Protein AF-A0A9X1WR64-F1 (afdb_monomer_lite)

Secondary structure (DSSP, 8-state):
-----PPP---SSTT-HHHHHHHHHHT--HHHHHHHH-BBTB--HHHHHHHHHHTT-EEEEEEEGGG-SS--SEEEEEEE-SS-EEEEEEETTEEEETTTEEEESS--SS-EEEEEEEEE-HHHHTT--------HHHHHHHTT-HHHHHHHHTS-HHHHHHHHHHHHT---HHHHHHHHHHHHHHHT-

Radius of gyration: 18.18 Å; chains: 1; bounding box: 46×34×47 Å

Structure (mmCIF, N/CA/C/O backbone):
data_AF-A0A9X1WR64-F1
#
_entry.id   AF-A0A9X1WR64-F1
#
loop_
_atom_site.group_PDB
_atom_site.id
_atom_site.type_symbol
_atom_site.label_atom_id
_atom_site.label_alt_id
_atom_site.label_comp_id
_atom_site.label_asym_id
_atom_site.label_entity_id
_atom_site.label_seq_id
_atom_site.pdbx_PDB_ins_code
_atom_site.Cartn_x
_atom_site.Cartn_y
_atom_site.Cartn_z
_atom_site.occupancy
_atom_site.B_iso_or_equiv
_atom_site.auth_seq_id
_atom_site.auth_comp_id
_atom_site.auth_asym_id
_atom_site.auth_atom_id
_atom_site.pdbx_PDB_model_num
ATOM 1 N N . MET A 1 1 ? -17.387 1.697 -18.728 1.00 41.81 1 MET A N 1
ATOM 2 C CA . MET A 1 1 ? -16.296 2.119 -17.826 1.00 41.81 1 MET A CA 1
ATOM 3 C C . MET A 1 1 ? -15.152 1.165 -18.071 1.00 41.81 1 MET A C 1
ATOM 5 O O . MET A 1 1 ? -15.398 -0.030 -17.989 1.00 41.81 1 MET A O 1
ATOM 9 N N . ASN A 1 2 ? -13.977 1.667 -18.445 1.00 48.16 2 ASN A N 1
ATOM 10 C CA . ASN A 1 2 ? -12.801 0.811 -18.563 1.00 48.16 2 ASN A CA 1
ATOM 11 C C . ASN A 1 2 ? -12.410 0.342 -17.160 1.00 48.16 2 ASN A C 1
ATOM 13 O O . ASN A 1 2 ? -12.388 1.140 -16.226 1.00 48.16 2 ASN A O 1
ATOM 17 N N . GLU A 1 3 ? -12.185 -0.957 -17.026 1.00 68.75 3 GLU A N 1
ATOM 18 C CA . GLU A 1 3 ? -11.627 -1.577 -15.831 1.00 68.75 3 GLU A CA 1
ATOM 19 C C . GLU A 1 3 ? -10.211 -1.027 -15.604 1.00 68.75 3 GLU A C 1
ATOM 21 O O . GLU A 1 3 ? -9.459 -0.845 -16.566 1.00 68.75 3 GLU A O 1
ATOM 26 N N . PHE A 1 4 ? -9.861 -0.698 -14.357 1.00 83.00 4 PHE A N 1
ATOM 27 C CA . PHE A 1 4 ? -8.504 -0.262 -14.039 1.00 83.00 4 PHE A CA 1
ATOM 28 C C . PHE A 1 4 ? -7.567 -1.446 -14.263 1.00 83.00 4 PHE A C 1
ATOM 30 O O . PHE A 1 4 ? -7.670 -2.463 -13.581 1.00 83.00 4 PHE A O 1
ATOM 37 N N . LYS A 1 5 ? -6.663 -1.31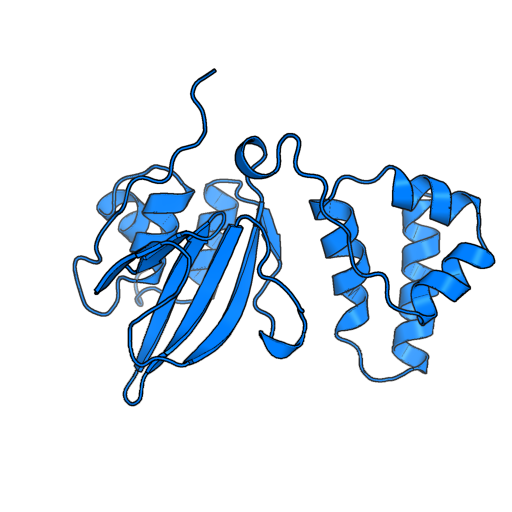7 -15.234 1.00 88.94 5 LYS A N 1
ATOM 38 C CA . LYS A 1 5 ? -5.701 -2.356 -15.583 1.00 88.94 5 LYS A CA 1
ATOM 39 C C . LYS A 1 5 ? -4.294 -1.814 -15.422 1.00 88.94 5 LYS A C 1
ATOM 41 O O . LYS A 1 5 ? -3.940 -0.809 -16.035 1.00 88.94 5 LYS A O 1
ATOM 46 N N . ILE A 1 6 ? -3.487 -2.518 -14.637 1.00 94.88 6 ILE A N 1
ATOM 47 C CA . ILE A 1 6 ? -2.067 -2.213 -14.515 1.00 94.88 6 ILE A CA 1
ATOM 48 C C . ILE A 1 6 ? -1.370 -2.626 -15.809 1.00 94.88 6 ILE A C 1
ATOM 50 O O . ILE A 1 6 ? -1.428 -3.783 -16.230 1.00 94.88 6 ILE A O 1
ATOM 54 N N . ASN A 1 7 ? -0.706 -1.662 -16.440 1.00 95.25 7 ASN A N 1
ATOM 55 C CA . ASN A 1 7 ? 0.219 -1.921 -17.532 1.00 95.25 7 ASN A CA 1
ATOM 56 C C . ASN A 1 7 ? 1.621 -2.014 -16.941 1.00 95.25 7 ASN A C 1
ATOM 58 O O . ASN A 1 7 ? 2.044 -1.095 -16.249 1.00 95.25 7 ASN A O 1
ATOM 62 N N . TYR A 1 8 ? 2.323 -3.115 -17.204 1.00 98.06 8 TYR A N 1
ATOM 63 C CA . TYR A 1 8 ? 3.676 -3.324 -16.698 1.00 98.06 8 TYR A CA 1
ATOM 64 C C . TYR A 1 8 ? 4.647 -2.256 -17.224 1.00 98.06 8 TYR A C 1
ATOM 66 O O . TYR A 1 8 ? 4.685 -1.989 -18.427 1.00 98.06 8 TYR A O 1
ATOM 74 N N . VAL A 1 9 ? 5.449 -1.684 -16.322 1.00 98.25 9 VAL A N 1
ATOM 75 C CA . VAL A 1 9 ? 6.496 -0.705 -16.638 1.00 98.25 9 VAL A CA 1
ATOM 76 C C . VAL A 1 9 ? 7.825 -1.207 -16.061 1.00 98.25 9 VAL A C 1
ATOM 78 O O . VAL A 1 9 ? 7.942 -1.296 -14.839 1.00 98.25 9 VAL A O 1
ATOM 81 N N . PRO A 1 10 ? 8.829 -1.539 -16.897 1.00 97.38 10 PRO A N 1
ATOM 82 C CA . PRO A 1 10 ? 10.145 -1.945 -16.414 1.00 97.38 10 PRO A CA 1
ATOM 83 C C . PRO A 1 10 ? 10.957 -0.748 -15.905 1.00 97.38 10 PRO A C 1
ATO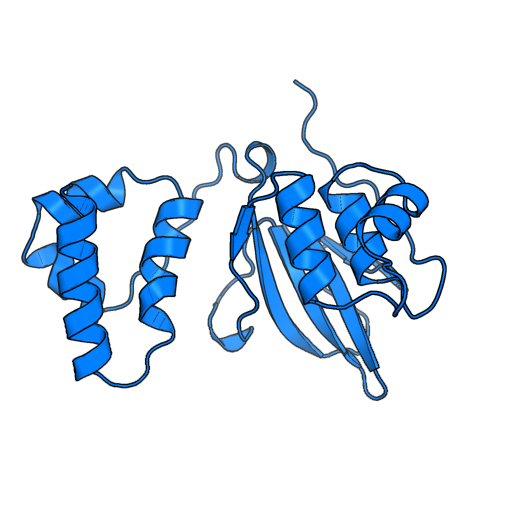M 85 O O . PRO A 1 10 ? 10.795 0.381 -16.380 1.00 97.38 10 PRO A O 1
ATOM 88 N N . GLN A 1 11 ? 11.881 -0.999 -14.978 1.00 95.25 11 GLN A N 1
ATOM 89 C CA . GLN A 1 11 ? 12.808 0.024 -14.502 1.00 95.25 11 GLN A CA 1
ATOM 90 C C . GLN A 1 11 ? 13.890 0.327 -15.560 1.00 95.25 11 GLN A C 1
ATOM 92 O O . GLN A 1 11 ? 14.490 -0.597 -16.111 1.00 95.25 11 GLN A O 1
ATOM 97 N N . PRO A 1 12 ? 14.185 1.607 -15.850 1.00 93.94 12 PRO A N 1
ATOM 98 C CA . PRO A 1 12 ? 15.221 1.992 -16.810 1.00 93.94 12 PRO A CA 1
ATOM 99 C C . PRO A 1 12 ? 16.637 1.860 -16.237 1.00 93.94 12 PRO A C 1
ATOM 101 O O . PRO A 1 12 ? 17.601 1.737 -16.990 1.00 93.94 12 PRO A O 1
ATOM 104 N N . ASP A 1 13 ? 16.773 1.902 -14.910 1.00 91.00 13 ASP A N 1
ATOM 105 C CA . ASP A 1 13 ? 18.026 1.722 -14.183 1.00 91.00 13 ASP A CA 1
ATOM 106 C C . ASP A 1 13 ? 17.773 1.031 -12.828 1.00 91.00 13 ASP A C 1
ATOM 108 O O . ASP A 1 13 ? 16.636 0.964 -12.357 1.00 91.00 13 ASP A O 1
ATOM 112 N N . PHE A 1 14 ? 18.840 0.548 -12.179 1.00 87.75 14 PHE A N 1
ATOM 113 C CA . PHE A 1 14 ? 18.791 -0.161 -10.886 1.00 87.75 14 PHE A CA 1
ATOM 114 C C . PHE A 1 14 ? 18.263 0.678 -9.705 1.00 87.75 14 PHE A C 1
ATOM 116 O O . PHE A 1 14 ? 18.129 0.169 -8.597 1.00 87.75 14 PHE A O 1
ATOM 123 N N . SER A 1 15 ? 17.997 1.968 -9.910 1.00 87.94 15 SER A N 1
ATOM 124 C CA . SER A 1 15 ? 17.509 2.907 -8.893 1.00 87.94 15 SER A CA 1
ATOM 125 C C . SER A 1 15 ? 16.120 3.461 -9.214 1.00 87.94 15 SER A C 1
ATOM 127 O O . SER A 1 15 ? 15.743 4.495 -8.675 1.00 87.94 15 SER A O 1
ATOM 129 N N . SER A 1 16 ? 15.382 2.810 -10.119 1.00 92.81 16 SER A N 1
ATOM 130 C CA . SER A 1 16 ? 14.085 3.286 -10.622 1.00 92.81 16 SER A CA 1
ATOM 131 C C . SER A 1 16 ? 12.904 2.375 -10.273 1.00 92.81 16 SER A C 1
ATOM 133 O O . SER A 1 16 ? 11.848 2.477 -10.898 1.00 92.81 16 SER A O 1
ATOM 135 N N . CYS A 1 17 ? 13.066 1.451 -9.322 1.00 94.69 17 CYS A N 1
ATOM 136 C CA . CYS A 1 17 ? 12.016 0.503 -8.942 1.00 94.69 17 CYS A CA 1
ATOM 137 C C . CYS A 1 17 ? 10.782 1.202 -8.340 1.00 94.69 17 CYS A C 1
ATOM 139 O O . CYS A 1 17 ? 9.649 0.865 -8.694 1.00 94.69 17 CYS A O 1
ATOM 141 N N . ASP A 1 18 ? 10.977 2.227 -7.501 1.00 95.00 18 ASP A N 1
ATOM 142 C CA . ASP A 1 18 ? 9.877 3.020 -6.938 1.00 95.00 18 ASP A CA 1
ATOM 143 C C . ASP A 1 18 ? 9.171 3.859 -8.019 1.00 95.00 18 ASP A C 1
ATOM 145 O O . ASP A 1 18 ? 7.940 3.931 -8.052 1.00 95.00 18 ASP A O 1
ATOM 149 N N . GLU A 1 19 ? 9.930 4.469 -8.934 1.00 95.94 19 GLU A N 1
ATOM 150 C CA . GLU A 1 19 ? 9.403 5.228 -10.071 1.00 95.94 19 GLU A CA 1
ATOM 151 C C . GLU A 1 19 ? 8.579 4.341 -11.008 1.00 95.94 19 GLU A C 1
ATOM 153 O O . GLU A 1 19 ? 7.507 4.749 -11.453 1.00 95.94 19 GLU A O 1
ATOM 158 N N . ALA A 1 20 ? 9.035 3.119 -11.278 1.00 97.44 20 ALA A N 1
ATOM 159 C CA . ALA A 1 20 ? 8.285 2.149 -12.065 1.00 97.44 20 ALA A CA 1
ATOM 160 C C . ALA A 1 20 ? 6.980 1.743 -11.366 1.00 97.44 20 ALA A C 1
ATOM 162 O O . ALA A 1 20 ? 5.925 1.729 -12.004 1.00 97.44 20 ALA A O 1
ATOM 163 N N . CYS A 1 21 ? 7.008 1.511 -10.048 1.00 97.56 21 CYS A N 1
ATOM 164 C CA . CYS A 1 21 ? 5.788 1.296 -9.269 1.00 97.56 21 CYS A CA 1
ATOM 165 C C . CYS A 1 21 ? 4.831 2.489 -9.401 1.00 97.56 21 CYS A C 1
ATOM 167 O O . CYS A 1 21 ? 3.660 2.297 -9.730 1.00 97.56 21 CYS A O 1
ATOM 169 N N . LEU A 1 22 ? 5.319 3.723 -9.215 1.00 97.31 22 LEU A N 1
ATOM 170 C CA . LEU A 1 22 ? 4.503 4.929 -9.384 1.00 97.31 22 LEU A CA 1
ATOM 171 C C . LEU A 1 22 ? 3.885 5.006 -10.782 1.00 97.31 22 LEU A C 1
ATOM 173 O O . LEU A 1 22 ? 2.699 5.304 -10.893 1.00 97.31 22 LEU A O 1
ATOM 177 N N . ALA A 1 23 ? 4.674 4.746 -11.828 1.00 97.69 23 ALA A N 1
ATOM 178 C CA . ALA A 1 23 ? 4.228 4.799 -13.216 1.00 97.69 23 ALA A CA 1
ATOM 179 C C . ALA A 1 23 ? 3.048 3.850 -13.462 1.00 97.69 23 ALA A C 1
ATOM 181 O O . ALA A 1 23 ? 2.024 4.259 -14.013 1.00 97.69 23 ALA A O 1
ATOM 182 N N . MET A 1 24 ? 3.158 2.616 -12.962 1.00 97.81 24 MET A N 1
ATOM 183 C CA . MET A 1 24 ? 2.109 1.598 -13.047 1.00 97.81 24 MET A CA 1
ATOM 184 C C . MET A 1 24 ? 0.827 2.007 -12.306 1.00 97.81 24 MET A C 1
ATOM 186 O O . MET A 1 24 ? -0.269 1.880 -12.850 1.00 97.81 24 MET A O 1
ATOM 190 N N . ILE A 1 25 ? 0.954 2.524 -11.081 1.00 96.94 25 ILE A N 1
ATOM 191 C CA . ILE A 1 25 ? -0.185 2.895 -10.222 1.00 96.94 25 ILE A CA 1
ATOM 192 C C . ILE A 1 25 ? -0.886 4.159 -10.742 1.00 96.94 25 ILE A C 1
ATOM 194 O O . ILE A 1 25 ? -2.112 4.230 -10.768 1.00 96.94 25 ILE A O 1
ATOM 198 N N . ALA A 1 26 ? -0.118 5.170 -11.153 1.00 96.19 26 ALA A N 1
ATOM 199 C CA . ALA A 1 26 ? -0.644 6.452 -11.619 1.00 96.19 26 ALA A CA 1
ATOM 200 C C . ALA A 1 26 ? -1.022 6.452 -13.112 1.00 96.19 26 ALA A C 1
ATOM 202 O O . ALA A 1 26 ? -1.565 7.449 -13.584 1.00 96.19 26 ALA A O 1
ATOM 203 N N . GLN A 1 27 ? -0.764 5.355 -13.838 1.00 95.50 27 GLN A N 1
ATOM 204 C CA . GLN A 1 27 ? -0.978 5.220 -15.287 1.00 95.50 27 GLN A CA 1
ATOM 205 C C . GLN A 1 27 ? -0.291 6.331 -16.100 1.00 95.50 27 GLN A C 1
ATOM 207 O O . GLN A 1 27 ? -0.882 6.934 -16.997 1.00 95.50 27 GLN A O 1
ATOM 212 N N . ILE A 1 28 ? 0.969 6.595 -15.765 1.00 96.75 28 ILE A N 1
ATOM 213 C CA . ILE A 1 28 ? 1.831 7.601 -16.402 1.00 96.75 28 ILE A CA 1
ATOM 214 C C . ILE A 1 28 ? 3.069 6.930 -16.997 1.00 96.75 28 ILE A C 1
ATOM 216 O O . ILE A 1 28 ? 3.338 5.757 -16.726 1.00 96.75 28 ILE A O 1
ATOM 220 N N . THR A 1 29 ? 3.849 7.657 -17.797 1.00 97.31 29 THR A N 1
ATOM 221 C CA . THR A 1 29 ? 5.117 7.108 -18.298 1.00 97.31 29 THR A CA 1
ATOM 222 C C . THR A 1 29 ? 6.176 7.046 -17.197 1.00 97.31 29 THR A C 1
ATOM 224 O O . THR A 1 29 ? 6.098 7.740 -16.177 1.00 97.31 29 THR A O 1
ATOM 227 N N . ILE A 1 30 ? 7.209 6.227 -17.406 1.00 96.06 30 ILE A N 1
ATOM 228 C CA . ILE A 1 30 ? 8.336 6.152 -16.474 1.00 96.06 30 ILE A CA 1
ATOM 229 C C . ILE A 1 30 ? 9.060 7.499 -16.355 1.00 96.06 30 ILE A C 1
ATOM 231 O O . ILE A 1 30 ? 9.449 7.898 -15.261 1.00 96.06 30 ILE A O 1
ATOM 235 N N . GLU A 1 31 ? 9.169 8.257 -17.445 1.00 95.31 31 GLU A N 1
ATOM 236 C CA . GLU A 1 31 ? 9.775 9.589 -17.454 1.00 95.31 31 GLU A CA 1
ATOM 237 C C . GLU A 1 31 ? 8.968 10.578 -16.607 1.00 95.31 31 GLU A C 1
ATOM 239 O O . GLU A 1 31 ? 9.546 11.380 -15.870 1.00 95.31 31 GLU A O 1
ATOM 244 N N . GLU A 1 32 ? 7.635 10.509 -16.670 1.00 95.69 32 GLU A N 1
ATOM 245 C CA . GLU A 1 32 ? 6.751 11.325 -15.836 1.00 95.69 32 GLU A CA 1
ATOM 246 C C . GLU A 1 32 ? 6.886 10.961 -14.353 1.00 95.69 32 GLU A C 1
ATOM 248 O O . GLU A 1 32 ? 6.970 11.855 -13.505 1.00 95.69 32 GLU A O 1
ATOM 253 N N . ALA A 1 33 ? 6.978 9.667 -14.033 1.00 95.50 33 ALA A N 1
ATOM 254 C CA . ALA A 1 33 ? 7.207 9.194 -12.670 1.00 95.50 33 ALA A CA 1
ATOM 255 C C . ALA A 1 33 ? 8.573 9.644 -12.125 1.00 95.50 33 ALA A C 1
ATOM 257 O O . ALA A 1 33 ? 8.655 10.204 -11.028 1.00 95.50 33 ALA A O 1
ATOM 258 N N . MET A 1 34 ? 9.635 9.505 -12.921 1.00 93.12 34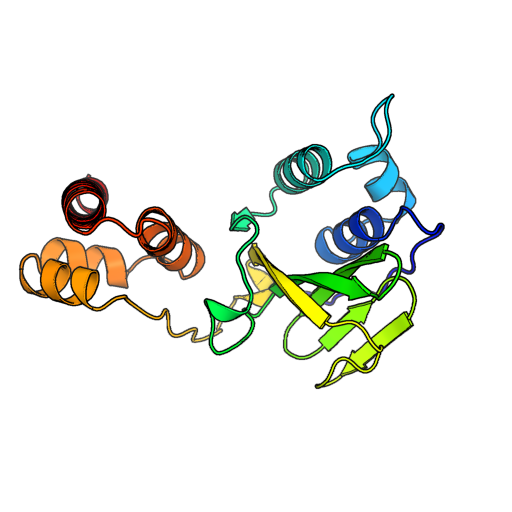 MET A N 1
ATOM 259 C CA . MET A 1 34 ? 10.972 10.003 -12.591 1.00 93.12 34 MET A CA 1
ATOM 260 C C . MET A 1 34 ? 10.969 11.514 -12.372 1.00 93.12 34 MET A C 1
ATOM 262 O O . MET A 1 34 ? 11.542 11.984 -11.392 1.00 93.12 34 MET A O 1
ATOM 266 N N . ALA A 1 35 ? 10.286 12.288 -13.217 1.00 92.38 35 ALA A N 1
ATOM 267 C CA . ALA A 1 35 ? 10.157 13.734 -13.043 1.00 92.38 35 ALA A CA 1
ATOM 268 C C . ALA A 1 35 ? 9.330 14.118 -11.802 1.00 92.38 35 ALA A C 1
ATOM 270 O O . ALA A 1 35 ? 9.535 15.188 -11.221 1.00 92.38 35 ALA A O 1
ATOM 271 N N . ALA A 1 36 ? 8.390 13.270 -11.380 1.00 91.94 36 ALA A N 1
ATOM 272 C CA . ALA A 1 36 ? 7.607 13.482 -10.169 1.00 91.94 36 ALA A CA 1
ATOM 273 C C . ALA A 1 36 ? 8.387 13.170 -8.882 1.00 91.94 36 ALA A C 1
ATOM 275 O O . ALA A 1 36 ? 8.104 13.793 -7.856 1.00 91.94 36 ALA A O 1
ATOM 276 N N . MET A 1 37 ? 9.346 12.238 -8.932 1.00 90.50 37 MET A N 1
ATOM 277 C CA . MET A 1 37 ? 10.067 11.734 -7.756 1.00 90.50 37 MET A CA 1
ATOM 278 C C . MET A 1 37 ? 11.497 12.261 -7.615 1.00 90.50 37 MET A C 1
ATOM 280 O O . MET A 1 37 ? 11.937 12.545 -6.501 1.00 90.50 37 MET A O 1
ATOM 284 N N . ARG A 1 38 ? 12.246 12.404 -8.710 1.00 83.94 38 ARG A N 1
ATOM 285 C CA . ARG A 1 38 ? 13.663 12.782 -8.661 1.00 83.94 38 ARG A CA 1
ATOM 286 C C . ARG A 1 38 ? 13.803 14.289 -8.454 1.00 83.94 38 ARG A C 1
ATOM 288 O O . ARG A 1 38 ? 13.692 15.093 -9.377 1.00 83.94 38 ARG A O 1
ATOM 295 N N . GLY A 1 39 ? 14.073 14.678 -7.210 1.00 67.44 39 GLY A N 1
ATOM 296 C CA . GLY A 1 39 ? 14.557 16.017 -6.876 1.00 67.44 39 GLY A CA 1
ATOM 297 C C . GLY A 1 39 ? 16.058 16.176 -7.162 1.00 67.44 39 GLY A C 1
ATOM 298 O O . GLY A 1 39 ? 16.726 15.278 -7.665 1.00 67.44 39 GLY A O 1
ATOM 299 N N . LYS A 1 40 ? 16.648 17.310 -6.755 1.00 52.72 40 LYS A N 1
ATOM 300 C CA . LYS A 1 40 ? 18.086 17.608 -6.958 1.00 52.72 40 LYS A CA 1
ATOM 301 C C . LYS A 1 40 ? 19.070 16.631 -6.276 1.00 52.72 40 LYS A C 1
ATOM 303 O O . LYS A 1 40 ? 20.268 16.759 -6.500 1.00 52.72 40 LYS A O 1
ATOM 308 N N . LYS A 1 41 ? 18.606 15.723 -5.407 1.00 54.22 41 LYS A N 1
ATOM 309 C CA . LYS A 1 41 ? 19.445 14.819 -4.591 1.00 54.22 41 LYS A CA 1
ATOM 310 C C . LYS A 1 41 ? 19.158 13.321 -4.810 1.00 54.22 41 LYS A C 1
ATOM 312 O O . LYS A 1 41 ? 19.658 12.515 -4.035 1.00 54.22 41 LYS A O 1
ATOM 317 N N . GLY A 1 42 ? 18.392 12.959 -5.843 1.00 60.12 42 GLY A N 1
ATOM 318 C CA . GLY A 1 42 ? 17.900 11.589 -6.062 1.00 60.12 42 GLY A CA 1
ATOM 319 C C . GLY A 1 42 ? 16.465 11.391 -5.562 1.00 60.12 42 GLY A C 1
ATOM 320 O O . GLY A 1 42 ? 15.838 12.351 -5.108 1.00 60.12 42 GLY A O 1
ATOM 321 N N . SER A 1 43 ? 15.950 10.167 -5.697 1.00 65.25 43 SER A N 1
ATOM 322 C CA . SER A 1 43 ? 14.646 9.723 -5.193 1.00 65.25 43 SER A CA 1
ATOM 323 C C . SER A 1 43 ? 14.809 8.923 -3.894 1.00 65.25 43 SER A C 1
ATOM 325 O O . SER A 1 43 ? 15.833 8.287 -3.645 1.00 65.25 43 SER A O 1
ATOM 327 N N . GLY A 1 44 ? 13.807 8.994 -3.023 1.00 79.12 44 GLY A N 1
ATOM 328 C CA . GLY A 1 44 ? 13.717 8.173 -1.818 1.00 79.12 44 GLY A CA 1
ATOM 329 C C . GLY A 1 44 ? 12.288 8.132 -1.284 1.00 79.12 44 GLY A C 1
ATOM 330 O O . GLY A 1 44 ? 11.394 8.787 -1.825 1.00 79.12 44 GLY A O 1
ATOM 331 N N . THR A 1 45 ? 12.059 7.425 -0.174 1.00 83.62 45 THR A N 1
ATOM 332 C CA . THR A 1 45 ? 10.707 7.168 0.368 1.00 83.62 45 THR A CA 1
ATOM 333 C C . THR A 1 45 ? 9.869 8.439 0.562 1.00 83.62 45 THR A C 1
ATOM 335 O O . THR A 1 45 ? 8.665 8.444 0.312 1.00 83.62 45 THR A O 1
ATOM 338 N N . SER A 1 46 ? 10.493 9.550 0.975 1.00 87.19 46 SER A N 1
ATOM 339 C CA . SER A 1 46 ? 9.775 10.818 1.165 1.00 87.19 46 SER A CA 1
ATOM 340 C C . SER A 1 46 ? 9.249 11.415 -0.142 1.00 87.19 46 SER A C 1
ATOM 342 O O . SER A 1 46 ? 8.213 12.078 -0.137 1.00 87.19 46 SER A O 1
ATOM 344 N N . ASP A 1 47 ? 9.950 11.192 -1.253 1.00 90.62 47 ASP A N 1
ATOM 345 C CA . ASP A 1 47 ? 9.557 11.693 -2.567 1.00 90.62 47 ASP A CA 1
ATOM 346 C C . ASP A 1 47 ? 8.474 10.814 -3.179 1.00 90.62 47 ASP A C 1
ATOM 348 O O . ASP A 1 47 ? 7.530 11.345 -3.761 1.00 90.62 47 ASP A O 1
ATOM 352 N N . PHE A 1 48 ? 8.516 9.505 -2.918 1.00 93.06 48 PHE A N 1
ATOM 353 C CA . PHE A 1 48 ? 7.427 8.605 -3.279 1.00 93.06 48 PHE A CA 1
ATOM 354 C C . PHE A 1 48 ? 6.107 9.016 -2.607 1.00 93.06 48 PHE A C 1
ATOM 356 O O . PHE A 1 48 ? 5.103 9.214 -3.287 1.00 93.06 48 PHE A O 1
ATOM 363 N N . TYR A 1 49 ? 6.110 9.307 -1.299 1.00 93.69 49 TYR A N 1
ATOM 364 C CA . TYR A 1 49 ? 4.917 9.818 -0.605 1.00 93.69 49 TYR A CA 1
ATOM 365 C C . TYR A 1 49 ? 4.407 11.158 -1.154 1.00 93.69 49 TYR A C 1
ATOM 367 O O . TYR A 1 49 ? 3.195 11.378 -1.240 1.00 93.69 49 TYR A O 1
ATOM 375 N N . LYS A 1 50 ? 5.308 12.079 -1.526 1.00 93.56 50 LYS A N 1
ATOM 376 C CA . LYS A 1 50 ? 4.915 13.346 -2.168 1.00 93.56 50 LYS A CA 1
ATOM 377 C C . LYS A 1 50 ? 4.286 13.094 -3.533 1.00 93.56 50 LYS A C 1
ATOM 379 O O . LYS A 1 50 ? 3.305 13.759 -3.864 1.00 93.56 50 LYS A O 1
ATOM 384 N N . ALA A 1 51 ? 4.833 12.156 -4.301 1.00 95.06 51 ALA A N 1
ATOM 385 C CA . ALA A 1 51 ? 4.312 11.792 -5.605 1.00 95.06 51 ALA A CA 1
ATOM 386 C C . ALA A 1 51 ? 2.922 11.153 -5.486 1.00 95.06 51 ALA A C 1
ATOM 388 O O . ALA A 1 51 ? 1.993 11.651 -6.115 1.00 95.06 51 ALA A O 1
ATOM 389 N N . LEU A 1 52 ? 2.725 10.176 -4.594 1.00 95.88 52 LEU A N 1
ATOM 390 C CA . LEU A 1 52 ? 1.398 9.605 -4.312 1.00 95.88 52 LEU A CA 1
ATOM 391 C C . LEU A 1 52 ? 0.376 10.702 -3.984 1.00 95.88 52 LEU A C 1
ATOM 393 O O . LEU A 1 52 ? -0.686 10.775 -4.601 1.00 95.88 52 LEU A O 1
ATOM 397 N N . LYS A 1 53 ? 0.741 11.648 -3.107 1.00 94.62 53 LYS A N 1
ATOM 398 C CA . LYS A 1 53 ? -0.114 12.799 -2.783 1.00 94.62 53 LYS A CA 1
ATOM 399 C C . LYS A 1 53 ? -0.400 13.690 -3.999 1.00 94.62 53 LYS A C 1
ATOM 401 O O . LYS A 1 53 ? -1.529 14.151 -4.154 1.00 94.62 53 LYS A O 1
ATOM 406 N N . ARG A 1 54 ? 0.595 13.950 -4.854 1.00 94.88 54 ARG A N 1
ATOM 407 C CA . ARG A 1 54 ? 0.442 14.735 -6.096 1.00 94.88 54 ARG A CA 1
ATOM 408 C C . ARG A 1 54 ? -0.556 14.081 -7.052 1.00 94.88 54 ARG A C 1
ATOM 410 O O . ARG A 1 54 ? -1.367 14.793 -7.637 1.00 94.88 54 ARG A O 1
ATOM 417 N N . TYR A 1 55 ? -0.518 12.757 -7.164 1.00 95.44 55 TYR A N 1
ATOM 418 C CA . TYR A 1 55 ? -1.437 11.970 -7.988 1.00 95.44 55 TYR A CA 1
ATOM 419 C C . TYR A 1 55 ? -2.738 11.591 -7.263 1.00 95.44 55 TYR A C 1
ATOM 421 O O . TYR A 1 55 ? -3.559 10.878 -7.826 1.00 95.44 55 TYR A O 1
ATOM 429 N N . LYS A 1 56 ? -2.964 12.113 -6.045 1.00 95.19 56 LYS A N 1
ATOM 430 C CA . LYS A 1 56 ? -4.145 11.844 -5.204 1.00 95.19 56 LYS A CA 1
ATOM 431 C C . LYS A 1 56 ? -4.377 10.352 -4.931 1.00 95.19 56 LYS A C 1
ATOM 433 O O . LYS A 1 56 ? -5.510 9.940 -4.715 1.00 95.19 56 LYS A O 1
ATOM 438 N N . ILE A 1 57 ? -3.302 9.571 -4.908 1.00 95.19 57 ILE A N 1
ATOM 439 C CA . ILE A 1 57 ? -3.336 8.166 -4.521 1.00 95.19 57 ILE A CA 1
ATOM 440 C C . ILE A 1 57 ? -3.204 8.115 -3.009 1.00 95.19 57 ILE A C 1
ATOM 442 O O . ILE A 1 57 ? -2.217 8.585 -2.429 1.00 95.19 57 ILE A O 1
ATOM 446 N N . ASP A 1 58 ? -4.232 7.578 -2.374 1.00 93.88 58 ASP A N 1
ATOM 447 C CA . ASP A 1 58 ? -4.264 7.432 -0.935 1.00 93.88 58 ASP A CA 1
ATOM 448 C C . ASP A 1 58 ? -3.541 6.147 -0.510 1.00 93.88 58 ASP A C 1
ATOM 450 O O . ASP A 1 58 ? -3.456 5.184 -1.275 1.00 93.88 58 ASP A O 1
ATOM 454 N N . TYR A 1 59 ? -2.969 6.134 0.693 1.00 94.62 59 TYR A N 1
ATOM 455 C CA . TYR A 1 59 ? -2.108 5.036 1.135 1.00 94.62 59 TYR A CA 1
ATOM 456 C C . TYR A 1 59 ? -2.105 4.825 2.651 1.00 94.62 59 TYR A C 1
ATOM 458 O O . TYR A 1 59 ? -2.458 5.707 3.444 1.00 94.62 59 TYR A O 1
ATOM 466 N N . LEU A 1 60 ? -1.643 3.642 3.052 1.00 92.31 60 LEU A N 1
ATOM 467 C CA . LEU A 1 60 ? -1.141 3.336 4.386 1.00 92.31 60 LEU A CA 1
ATOM 468 C C . LEU A 1 60 ? 0.358 3.073 4.312 1.00 92.31 60 LEU A C 1
ATOM 470 O O . LEU A 1 60 ? 0.797 2.233 3.534 1.00 92.31 60 LEU A O 1
ATOM 474 N N . SER A 1 61 ? 1.128 3.786 5.139 1.00 91.69 61 SER A N 1
ATOM 475 C CA . SER A 1 61 ? 2.593 3.696 5.199 1.00 91.69 61 SER A CA 1
ATOM 476 C C . SER A 1 61 ? 3.099 2.265 5.398 1.00 91.69 61 SER A C 1
ATOM 478 O O . SER A 1 61 ? 2.365 1.425 5.915 1.00 91.69 61 SER A O 1
ATOM 480 N N . TRP A 1 62 ? 4.379 2.041 5.095 1.00 92.75 62 TRP A N 1
ATOM 481 C CA . TRP A 1 62 ? 5.069 0.761 5.274 1.00 92.75 62 TRP A CA 1
ATOM 482 C C . TRP A 1 62 ? 4.765 0.057 6.605 1.00 92.75 62 TRP A C 1
ATOM 484 O O . TRP A 1 62 ? 4.815 0.673 7.675 1.00 92.75 62 TRP A O 1
ATOM 494 N N . ARG A 1 63 ? 4.489 -1.245 6.515 1.00 91.25 63 ARG A N 1
ATOM 495 C CA . ARG A 1 63 ? 4.258 -2.176 7.626 1.00 91.25 63 ARG A CA 1
ATOM 496 C C . ARG A 1 63 ? 5.009 -3.478 7.384 1.00 91.25 63 ARG A C 1
ATOM 498 O O . ARG A 1 63 ? 5.156 -3.875 6.232 1.00 91.25 63 ARG A O 1
ATOM 505 N N . ASP A 1 64 ? 5.429 -4.139 8.460 1.00 92.31 64 ASP A N 1
ATOM 506 C CA . ASP A 1 64 ? 6.002 -5.487 8.395 1.00 92.31 64 ASP A CA 1
ATOM 507 C C . ASP A 1 64 ? 4.977 -6.475 7.820 1.00 92.31 64 ASP A C 1
ATOM 509 O O . ASP A 1 64 ? 3.798 -6.441 8.200 1.00 92.31 64 ASP A O 1
ATOM 513 N N . ILE A 1 65 ? 5.421 -7.368 6.934 1.00 93.06 65 ILE A N 1
ATOM 514 C CA . ILE A 1 65 ? 4.555 -8.370 6.298 1.00 93.06 65 ILE A CA 1
ATOM 515 C C . ILE A 1 65 ? 3.897 -9.301 7.328 1.00 93.06 65 ILE A C 1
ATOM 517 O O . ILE A 1 65 ? 2.735 -9.656 7.175 1.00 93.06 65 ILE A O 1
ATOM 521 N N . ASP A 1 66 ? 4.575 -9.572 8.447 1.00 89.06 66 ASP A N 1
ATOM 522 C CA . ASP A 1 66 ? 4.084 -10.415 9.549 1.00 89.06 66 ASP A CA 1
ATOM 523 C C . ASP A 1 66 ? 2.848 -9.843 10.271 1.00 89.06 66 ASP A C 1
ATOM 525 O O . ASP A 1 66 ? 2.269 -10.479 11.154 1.00 89.06 66 ASP A O 1
ATOM 529 N N . THR A 1 67 ? 2.443 -8.610 9.948 1.00 84.06 67 THR A N 1
ATOM 530 C CA . THR A 1 67 ? 1.250 -7.975 10.530 1.00 84.06 67 THR A CA 1
ATOM 531 C C . THR A 1 67 ? -0.052 -8.346 9.824 1.00 84.06 67 THR A C 1
ATOM 533 O O . THR A 1 67 ? -1.126 -7.977 10.314 1.00 84.06 67 THR A O 1
ATOM 536 N N . ILE A 1 68 ? 0.021 -9.061 8.700 1.00 85.88 68 ILE A N 1
ATOM 537 C CA . ILE A 1 68 ? -1.124 -9.467 7.883 1.00 85.88 68 ILE A CA 1
ATOM 538 C C . ILE A 1 68 ? -1.062 -10.956 7.550 1.00 85.88 68 ILE A C 1
ATOM 540 O O . ILE A 1 68 ? 0.010 -11.539 7.447 1.00 85.88 68 ILE A O 1
ATOM 544 N N . ASP A 1 69 ? -2.237 -11.559 7.381 1.00 85.44 69 ASP A N 1
ATOM 545 C CA . ASP A 1 69 ? -2.359 -12.955 6.950 1.00 85.44 69 ASP A CA 1
ATOM 546 C C . ASP A 1 69 ? -2.408 -13.052 5.408 1.00 85.44 69 ASP A C 1
ATOM 548 O O . ASP A 1 69 ? -1.953 -14.031 4.822 1.00 85.44 69 ASP A O 1
ATOM 552 N N . GLU A 1 70 ? -2.931 -12.010 4.748 1.00 89.75 70 GLU A N 1
ATOM 553 C CA . GLU A 1 70 ? -3.094 -11.905 3.296 1.00 89.75 70 GLU A CA 1
ATOM 554 C C . GLU A 1 70 ? -2.729 -10.492 2.819 1.00 89.75 70 GLU A C 1
ATOM 556 O O . GLU A 1 70 ? -2.962 -9.506 3.528 1.00 89.75 70 GLU A O 1
ATOM 561 N N . LEU A 1 71 ? -2.167 -10.390 1.610 1.00 93.25 71 LEU A N 1
ATOM 562 C CA . LEU A 1 71 ? -1.852 -9.105 0.987 1.00 93.25 71 LEU A CA 1
ATOM 563 C C . LEU A 1 71 ? -3.137 -8.329 0.655 1.00 93.25 71 LEU A C 1
ATOM 565 O O . LEU A 1 71 ? -4.106 -8.924 0.178 1.00 93.25 71 LEU A O 1
ATOM 569 N N . PRO A 1 72 ? -3.163 -6.999 0.860 1.00 93.19 72 PRO A N 1
ATOM 570 C CA . PRO A 1 72 ? -4.290 -6.186 0.425 1.00 93.19 72 PRO A CA 1
ATOM 571 C C . PRO A 1 72 ? -4.381 -6.174 -1.111 1.00 93.19 72 PRO A C 1
ATOM 573 O O . PRO A 1 72 ? -3.360 -6.371 -1.774 1.00 93.19 72 PRO A O 1
ATOM 576 N N . PRO A 1 73 ? -5.556 -5.861 -1.693 1.00 94.38 73 PRO A N 1
ATOM 577 C CA . PRO A 1 73 ? -5.771 -5.893 -3.142 1.00 94.38 73 PRO A CA 1
ATOM 578 C C . PRO A 1 73 ? -4.738 -5.127 -3.963 1.00 94.38 73 PRO A C 1
ATOM 580 O O . PRO A 1 73 ? -4.426 -5.545 -5.070 1.00 94.38 73 PRO A O 1
ATOM 583 N N . LEU A 1 74 ? -4.206 -4.026 -3.422 1.00 96.19 74 LEU A N 1
ATOM 584 C CA . LEU A 1 74 ? -3.140 -3.241 -4.033 1.00 96.19 74 LEU A CA 1
ATOM 585 C C . LEU A 1 74 ? -2.123 -2.807 -2.973 1.00 96.19 74 LEU A C 1
ATOM 587 O O . LEU A 1 74 ? -2.467 -2.119 -2.005 1.00 96.19 74 LEU A O 1
ATOM 591 N N . CYS A 1 75 ? -0.855 -3.154 -3.173 1.00 97.44 75 CYS A N 1
ATOM 592 C CA . CYS A 1 75 ? 0.240 -2.647 -2.351 1.00 97.44 75 CYS A CA 1
ATOM 593 C C . CYS A 1 75 ? 1.570 -2.614 -3.097 1.00 97.44 75 CYS A C 1
ATOM 595 O O . CYS A 1 75 ? 1.783 -3.344 -4.059 1.00 97.44 75 CYS A O 1
ATOM 597 N N . VAL A 1 76 ? 2.486 -1.779 -2.617 1.00 98.12 76 VAL A N 1
ATOM 598 C CA . VAL A 1 76 ? 3.909 -1.893 -2.949 1.00 98.12 76 VAL A CA 1
ATOM 599 C C . VAL A 1 76 ? 4.562 -2.768 -1.894 1.00 98.12 76 VAL A C 1
ATOM 601 O O . VAL A 1 76 ? 4.348 -2.565 -0.701 1.00 98.12 76 VAL A O 1
ATOM 604 N N . LEU A 1 77 ? 5.352 -3.732 -2.329 1.00 98.19 77 LEU A N 1
ATOM 605 C CA . LEU A 1 77 ? 6.103 -4.664 -1.507 1.00 98.19 77 LEU A CA 1
ATOM 606 C C . LEU A 1 77 ? 7.566 -4.239 -1.476 1.00 98.19 77 LEU A C 1
ATOM 608 O O . LEU A 1 77 ? 8.127 -3.890 -2.512 1.00 98.19 77 LEU A O 1
ATOM 612 N N . LEU A 1 78 ? 8.187 -4.319 -0.303 1.00 97.69 78 LEU A N 1
ATOM 613 C CA . LEU A 1 78 ? 9.629 -4.181 -0.149 1.00 97.69 78 LEU A CA 1
ATOM 614 C C . LEU A 1 78 ? 10.249 -5.574 -0.080 1.00 97.69 78 LEU A C 1
ATOM 616 O O . LEU A 1 78 ? 10.128 -6.282 0.928 1.00 97.69 78 LEU A O 1
ATOM 620 N N . VAL A 1 79 ? 10.927 -5.946 -1.156 1.00 97.62 79 VAL A N 1
ATOM 621 C CA . VAL A 1 79 ? 11.623 -7.219 -1.305 1.00 97.62 79 VAL A CA 1
ATOM 622 C C . VAL A 1 79 ? 13.091 -7.031 -0.948 1.00 97.62 79 VAL A C 1
ATOM 624 O O . VAL A 1 79 ? 13.777 -6.158 -1.477 1.00 97.62 79 VAL A O 1
ATOM 627 N N . LYS A 1 80 ? 13.595 -7.852 -0.034 1.00 97.31 80 LYS A N 1
ATOM 628 C CA . LYS A 1 80 ? 14.994 -7.867 0.375 1.00 97.31 80 LYS A CA 1
ATOM 629 C C . LYS A 1 80 ? 15.731 -8.977 -0.364 1.00 97.31 80 LYS A C 1
ATOM 631 O O . LYS A 1 80 ? 15.525 -10.159 -0.097 1.00 97.31 80 LYS A O 1
ATOM 636 N N . PHE A 1 81 ? 16.616 -8.579 -1.267 1.00 96.00 81 PHE A N 1
ATOM 637 C CA . PHE A 1 81 ? 17.593 -9.459 -1.896 1.00 96.00 81 PHE A CA 1
ATOM 638 C C . PHE A 1 81 ? 18.893 -9.487 -1.072 1.00 96.00 81 PHE A C 1
ATOM 640 O O . PHE A 1 81 ? 19.091 -8.649 -0.187 1.00 96.00 81 PHE A O 1
ATOM 647 N N . PRO A 1 82 ? 19.824 -10.423 -1.347 1.00 94.94 82 PRO A N 1
ATOM 648 C CA . PRO A 1 82 ? 21.083 -10.512 -0.604 1.00 94.94 82 PRO A CA 1
ATOM 649 C C . PRO A 1 82 ? 21.929 -9.229 -0.619 1.00 94.94 82 PRO A C 1
ATOM 651 O O . PRO A 1 82 ? 22.654 -8.969 0.339 1.00 94.94 82 PRO A O 1
ATOM 654 N N . THR A 1 83 ? 21.854 -8.438 -1.693 1.00 93.75 83 THR A N 1
ATOM 655 C CA . THR A 1 83 ? 22.728 -7.273 -1.913 1.00 93.75 83 THR A CA 1
ATOM 656 C C . THR A 1 83 ? 21.995 -5.935 -2.002 1.00 93.75 83 THR A C 1
ATOM 658 O O . THR A 1 83 ? 22.651 -4.897 -1.939 1.00 93.75 83 THR A O 1
ATOM 661 N N . TYR A 1 84 ? 20.667 -5.925 -2.132 1.00 94.06 84 TYR A N 1
ATOM 662 C CA . TYR A 1 84 ? 19.872 -4.705 -2.280 1.00 94.06 84 TYR A CA 1
ATOM 663 C C . TYR A 1 84 ? 18.415 -4.932 -1.859 1.00 94.06 84 TYR A C 1
ATOM 665 O O . TYR A 1 84 ? 17.983 -6.056 -1.603 1.00 94.06 84 TYR A O 1
ATOM 673 N N . THR A 1 85 ? 17.659 -3.845 -1.767 1.00 93.69 85 THR A N 1
ATOM 674 C CA . THR A 1 85 ? 16.207 -3.871 -1.577 1.00 93.69 85 THR A CA 1
ATOM 675 C C . THR A 1 85 ? 15.519 -3.390 -2.839 1.00 93.69 85 THR A C 1
ATOM 677 O O . THR A 1 85 ? 16.033 -2.496 -3.508 1.00 93.69 85 THR A O 1
ATOM 680 N N . HIS A 1 86 ? 14.351 -3.947 -3.122 1.00 95.56 86 HIS A N 1
ATOM 681 C CA . HIS A 1 86 ? 13.616 -3.729 -4.357 1.00 95.56 86 HIS A CA 1
ATOM 682 C C . HIS A 1 86 ? 12.136 -3.502 -4.083 1.00 95.56 86 HIS A C 1
ATOM 684 O O . HIS A 1 86 ? 11.571 -4.134 -3.188 1.00 95.56 86 HIS A O 1
ATOM 690 N N . SER A 1 87 ? 11.516 -2.624 -4.862 1.00 96.94 87 SER A N 1
ATOM 691 C CA . SER A 1 87 ? 10.082 -2.360 -4.783 1.00 96.94 87 SER A CA 1
ATOM 692 C C . SER A 1 87 ? 9.345 -3.120 -5.875 1.00 96.94 87 SER A C 1
ATOM 694 O O . SER A 1 87 ? 9.678 -3.010 -7.053 1.00 96.94 87 SER A O 1
ATOM 696 N N . VAL A 1 88 ? 8.319 -3.868 -5.475 1.00 98.12 88 VAL A N 1
ATOM 697 C CA . VAL A 1 88 ? 7.465 -4.662 -6.369 1.00 98.12 88 VAL A CA 1
ATOM 698 C C . VAL A 1 88 ? 6.021 -4.231 -6.176 1.00 98.12 88 VAL A C 1
ATOM 700 O O . VAL A 1 88 ? 5.555 -4.117 -5.044 1.00 98.12 88 VAL A O 1
ATOM 703 N N . LEU A 1 89 ? 5.285 -4.003 -7.259 1.00 98.50 89 LEU A N 1
ATOM 704 C CA . LEU A 1 89 ? 3.860 -3.698 -7.171 1.00 98.50 89 LEU A CA 1
ATOM 705 C C . LEU A 1 89 ? 3.060 -5.000 -7.140 1.00 98.50 89 LEU A C 1
ATOM 707 O O . LEU A 1 89 ? 3.214 -5.847 -8.010 1.00 98.50 89 LEU A O 1
ATOM 711 N N . TYR A 1 90 ? 2.180 -5.157 -6.164 1.00 98.12 90 TYR A N 1
ATOM 712 C CA . TYR A 1 90 ? 1.230 -6.258 -6.092 1.00 98.12 90 TYR A CA 1
ATOM 713 C C . TYR A 1 90 ? -0.182 -5.748 -6.359 1.00 98.12 90 TYR A C 1
ATOM 715 O O . TYR A 1 90 ? -0.609 -4.766 -5.748 1.00 98.12 90 TYR A O 1
ATOM 723 N N . CYS A 1 91 ? -0.915 -6.443 -7.227 1.00 96.56 91 CYS A N 1
ATOM 724 C CA . CYS A 1 91 ? -2.338 -6.221 -7.445 1.00 96.56 91 CYS A CA 1
ATOM 725 C C . CYS A 1 91 ? -3.060 -7.550 -7.666 1.00 96.56 91 CYS A C 1
ATOM 727 O O . CYS A 1 91 ? -2.773 -8.245 -8.641 1.00 96.56 91 CYS A O 1
ATOM 729 N N . ASP A 1 92 ? -3.998 -7.885 -6.779 1.00 92.44 92 ASP A N 1
ATOM 730 C CA . ASP A 1 92 ? -4.906 -9.037 -6.896 1.00 92.44 92 ASP A CA 1
ATOM 731 C C . ASP A 1 92 ? -4.234 -10.344 -7.348 1.00 92.44 92 ASP A C 1
ATOM 733 O O . ASP A 1 92 ? -4.609 -10.974 -8.335 1.00 92.44 92 ASP A O 1
ATOM 737 N N . GLY A 1 93 ? -3.197 -10.757 -6.623 1.00 94.81 93 GLY A N 1
ATOM 738 C CA . GLY A 1 93 ? -2.470 -11.998 -6.896 1.00 94.81 93 GLY A CA 1
ATOM 739 C C . GLY A 1 93 ? -1.393 -11.879 -7.972 1.00 94.81 93 GLY A C 1
ATOM 740 O O . GLY A 1 93 ? -0.654 -12.837 -8.176 1.00 94.81 93 GLY A O 1
ATOM 741 N N . THR A 1 94 ? -1.263 -10.728 -8.633 1.00 97.50 94 THR A N 1
ATOM 742 C CA . THR A 1 94 ? -0.231 -10.480 -9.647 1.00 97.50 94 THR A CA 1
ATOM 743 C C . THR A 1 94 ? 0.867 -9.583 -9.088 1.00 97.50 94 THR A C 1
ATOM 745 O O . THR A 1 94 ? 0.589 -8.528 -8.517 1.00 97.50 94 THR A O 1
ATOM 748 N N . PHE A 1 95 ? 2.118 -9.989 -9.279 1.00 98.44 95 PHE A N 1
ATOM 749 C CA . PHE A 1 95 ? 3.316 -9.248 -8.905 1.00 98.44 95 PHE A CA 1
ATOM 750 C C . PHE A 1 95 ? 3.924 -8.626 -10.160 1.00 98.44 95 PHE A C 1
ATOM 752 O O . PHE A 1 95 ? 4.252 -9.331 -11.109 1.00 98.44 95 PHE A O 1
ATOM 759 N N . TYR A 1 96 ? 4.085 -7.312 -10.156 1.00 98.44 96 TYR A N 1
ATOM 760 C CA . TYR A 1 96 ? 4.712 -6.526 -11.207 1.00 98.44 96 TYR A CA 1
ATOM 761 C C . TYR A 1 96 ? 6.059 -6.049 -10.677 1.00 98.44 96 TYR A C 1
ATOM 763 O O . TYR A 1 96 ? 6.151 -5.050 -9.959 1.00 98.44 96 TYR A O 1
ATOM 771 N N . ASP A 1 97 ? 7.094 -6.817 -10.985 1.00 98.31 97 ASP A N 1
ATOM 772 C CA . ASP A 1 97 ? 8.467 -6.552 -10.597 1.00 98.31 97 ASP A CA 1
ATOM 773 C C . ASP A 1 97 ? 9.169 -5.745 -11.697 1.00 98.31 97 ASP A C 1
ATOM 775 O O . ASP A 1 97 ? 9.386 -6.284 -12.783 1.00 98.31 97 ASP A O 1
ATOM 779 N N . PRO A 1 98 ? 9.569 -4.486 -11.444 1.00 97.69 98 PRO A N 1
ATOM 780 C CA . PRO A 1 98 ? 10.207 -3.644 -12.457 1.00 97.69 98 PRO A CA 1
ATOM 781 C C . PRO A 1 98 ? 11.507 -4.197 -13.067 1.00 97.69 98 PRO A C 1
ATOM 783 O O . PRO A 1 98 ? 11.919 -3.735 -14.131 1.00 97.69 98 PRO A O 1
ATOM 786 N N . GLU A 1 99 ? 12.176 -5.137 -12.399 1.00 96.94 99 GLU A N 1
ATOM 787 C CA . GLU A 1 99 ? 13.426 -5.765 -12.833 1.00 96.94 99 GLU A CA 1
ATOM 788 C C 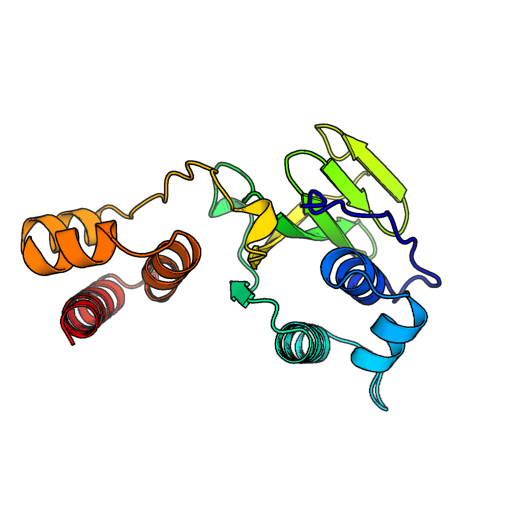. GLU A 1 99 ? 13.184 -7.138 -13.472 1.00 96.94 99 GLU A C 1
ATOM 790 O O . GLU A 1 99 ? 13.736 -7.432 -14.533 1.00 96.94 99 GLU A O 1
ATOM 795 N N . TYR A 1 100 ? 12.349 -7.970 -12.845 1.00 96.88 100 TYR A N 1
ATOM 796 C CA . TYR A 1 100 ? 12.190 -9.382 -13.207 1.00 96.88 100 TYR A CA 1
ATOM 797 C C . TYR A 1 100 ? 10.930 -9.693 -14.031 1.00 96.88 100 TYR A C 1
ATOM 799 O O . TYR A 1 100 ? 10.813 -10.803 -14.550 1.00 96.88 100 TYR A O 1
ATOM 807 N N . GLY A 1 101 ? 10.013 -8.738 -14.207 1.00 97.62 101 GLY A N 1
ATOM 808 C CA . GLY A 1 101 ? 8.800 -8.910 -15.007 1.00 97.62 101 GLY A CA 1
ATOM 809 C C . GLY A 1 101 ? 7.537 -9.158 -14.182 1.00 97.62 101 GLY A C 1
ATOM 810 O O . GLY A 1 101 ? 7.390 -8.674 -13.064 1.00 97.62 101 GLY A O 1
ATOM 811 N N . VAL A 1 102 ? 6.574 -9.874 -14.765 1.00 98.25 102 VAL A N 1
ATOM 812 C CA . VAL A 1 102 ? 5.253 -10.098 -14.158 1.00 98.25 102 VAL A CA 1
ATOM 813 C C . VAL A 1 102 ? 5.106 -11.554 -13.732 1.00 98.25 102 VAL A C 1
ATOM 815 O O . VAL A 1 102 ? 5.369 -12.454 -14.528 1.00 98.25 102 VAL A O 1
ATOM 818 N N . PHE A 1 103 ? 4.641 -11.778 -12.503 1.00 97.81 103 PHE A N 1
ATOM 819 C CA . PHE A 1 103 ? 4.408 -13.103 -11.929 1.00 97.81 103 PHE A CA 1
ATOM 820 C C . PHE A 1 103 ? 2.970 -13.231 -11.429 1.00 97.81 103 PHE A C 1
ATOM 822 O O . PHE A 1 103 ? 2.484 -12.381 -10.683 1.00 97.81 103 PHE A O 1
ATOM 829 N N . GLU A 1 104 ? 2.292 -14.311 -11.802 1.00 96.06 104 GLU A N 1
ATOM 830 C CA . GLU A 1 104 ? 0.928 -14.598 -11.357 1.00 96.06 104 GLU A CA 1
ATOM 831 C C . GLU A 1 104 ? 0.936 -15.571 -10.174 1.00 96.06 104 GLU A C 1
ATOM 833 O O . GLU A 1 104 ? 1.671 -16.556 -10.161 1.00 96.06 104 GLU A O 1
ATOM 838 N N . SER A 1 105 ? 0.066 -15.335 -9.192 1.00 91.12 105 SER A N 1
ATOM 839 C CA . SER A 1 105 ? -0.172 -16.152 -7.988 1.00 91.12 105 SER A CA 1
ATOM 840 C C . SER A 1 105 ? 0.988 -16.256 -6.992 1.00 91.12 105 SER A C 1
ATOM 842 O O . SER A 1 105 ? 0.745 -16.325 -5.787 1.00 91.12 105 SER A O 1
ATOM 844 N N . LYS A 1 106 ? 2.244 -16.274 -7.446 1.00 93.19 106 LYS A N 1
ATOM 845 C CA . LYS A 1 106 ? 3.426 -16.416 -6.592 1.00 93.19 106 LYS A CA 1
ATOM 846 C C . LYS A 1 106 ? 4.593 -15.594 -7.127 1.00 93.19 106 LYS A C 1
ATOM 848 O O . LYS A 1 106 ? 4.892 -15.630 -8.311 1.00 93.19 106 LYS A O 1
ATOM 853 N N . TYR A 1 107 ? 5.299 -14.928 -6.220 1.00 95.88 107 TYR A N 1
ATOM 854 C CA . TYR A 1 107 ? 6.561 -14.266 -6.520 1.00 95.88 107 TYR A CA 1
ATOM 855 C C . TYR A 1 107 ? 7.711 -15.288 -6.569 1.00 95.88 107 TYR A C 1
ATOM 857 O O . TYR A 1 107 ? 7.925 -16.038 -5.612 1.00 95.88 107 TYR A O 1
ATOM 865 N N . GLU A 1 108 ? 8.411 -15.357 -7.701 1.00 94.12 108 GLU A N 1
ATOM 866 C CA . GLU A 1 108 ? 9.467 -16.347 -7.969 1.00 94.12 108 GLU A CA 1
ATOM 867 C C . GLU A 1 108 ? 10.907 -15.895 -7.666 1.00 94.12 108 GLU A C 1
ATOM 869 O O . GLU A 1 108 ? 11.705 -16.758 -7.283 1.00 94.12 108 GLU A O 1
ATOM 874 N N . PRO A 1 109 ? 11.289 -14.607 -7.821 1.00 95.06 109 PRO A N 1
ATOM 875 C CA . PRO A 1 109 ? 12.653 -14.173 -7.535 1.00 95.06 109 PRO A CA 1
ATOM 876 C C . PRO A 1 109 ? 13.096 -14.494 -6.101 1.00 95.06 109 PRO A C 1
ATOM 878 O O . PRO A 1 109 ? 12.300 -14.475 -5.163 1.00 95.06 109 PRO A O 1
ATOM 881 N N . ASN A 1 110 ? 14.396 -14.756 -5.920 1.00 93.75 110 ASN A N 1
ATOM 882 C CA . ASN A 1 110 ? 14.992 -15.148 -4.635 1.00 93.75 110 ASN A CA 1
ATOM 883 C C . ASN A 1 110 ? 15.179 -13.955 -3.675 1.00 93.75 110 ASN A C 1
ATOM 885 O O . ASN A 1 110 ? 16.292 -13.650 -3.236 1.00 93.75 110 ASN A O 1
ATOM 889 N N . GLY A 1 111 ? 14.089 -13.250 -3.401 1.00 93.81 111 GLY A N 1
ATOM 890 C CA . GLY A 1 111 ? 14.014 -12.149 -2.457 1.00 93.81 111 GLY A CA 1
ATOM 891 C C . GLY A 1 111 ? 12.926 -12.402 -1.420 1.00 93.81 111 GLY A C 1
ATOM 892 O O . GLY A 1 111 ? 11.897 -13.014 -1.703 1.00 93.81 111 GLY A O 1
ATOM 893 N N . GLU A 1 112 ? 13.157 -11.926 -0.204 1.00 96.94 112 GLU A N 1
ATOM 894 C CA . GLU A 1 112 ? 12.199 -12.028 0.894 1.00 96.94 112 GLU A CA 1
ATOM 895 C C . GLU A 1 112 ? 11.301 -10.787 0.907 1.00 96.94 112 GLU A C 1
ATOM 897 O O . GLU A 1 112 ? 11.795 -9.665 1.024 1.00 96.94 112 GLU A O 1
ATOM 902 N N . ILE A 1 113 ? 9.982 -10.954 0.796 1.00 97.56 113 ILE A N 1
ATOM 903 C CA . ILE A 1 113 ? 9.038 -9.849 1.013 1.00 97.56 113 ILE A CA 1
ATOM 904 C C . ILE A 1 113 ? 9.042 -9.540 2.509 1.00 97.56 113 ILE A C 1
ATOM 906 O O . ILE A 1 113 ? 8.671 -10.390 3.308 1.00 97.56 113 ILE A O 1
ATOM 910 N N . THR A 1 114 ? 9.455 -8.333 2.889 1.00 97.19 114 THR A N 1
ATOM 911 C CA . THR A 1 114 ? 9.603 -7.956 4.308 1.00 97.19 114 THR A CA 1
ATOM 912 C C . THR A 1 114 ? 8.561 -6.947 4.762 1.00 97.19 114 THR A C 1
ATOM 914 O O . THR A 1 114 ? 8.095 -7.001 5.896 1.00 97.19 114 THR A O 1
ATOM 917 N N . HIS A 1 115 ? 8.190 -6.015 3.883 1.00 96.88 115 HIS A N 1
ATOM 918 C CA . HIS A 1 115 ? 7.243 -4.955 4.196 1.00 96.88 115 HIS A CA 1
ATOM 919 C C . HIS A 1 115 ? 6.290 -4.725 3.037 1.00 96.88 115 HIS A C 1
ATOM 921 O O . HIS A 1 115 ? 6.572 -5.082 1.893 1.00 96.88 115 HIS A O 1
ATOM 927 N N . PHE A 1 116 ? 5.186 -4.056 3.334 1.00 97.00 116 PHE A N 1
ATOM 928 C CA . PHE A 1 116 ? 4.231 -3.613 2.337 1.00 97.00 116 PHE A CA 1
ATOM 929 C C . PHE A 1 116 ? 3.678 -2.228 2.680 1.00 97.00 116 PHE A C 1
ATOM 931 O O . PHE A 1 116 ? 3.554 -1.853 3.848 1.00 97.00 116 PHE A O 1
ATOM 938 N N . MET A 1 117 ? 3.335 -1.468 1.649 1.00 96.12 117 MET A N 1
ATOM 939 C CA . MET A 1 117 ? 2.616 -0.203 1.715 1.00 96.12 117 MET A CA 1
ATOM 940 C C . MET A 1 117 ? 1.326 -0.371 0.920 1.00 96.12 117 MET A C 1
ATOM 942 O O . MET A 1 117 ? 1.350 -0.545 -0.296 1.00 96.12 117 MET A O 1
ATOM 946 N N . GLU A 1 118 ? 0.197 -0.340 1.613 1.00 95.88 118 GLU A N 1
ATOM 947 C CA . GLU A 1 118 ? -1.111 -0.508 0.988 1.00 95.88 118 GLU A CA 1
ATOM 948 C C . GLU A 1 118 ? -1.532 0.784 0.291 1.00 95.88 118 GLU A C 1
ATOM 950 O O . GLU A 1 118 ? -1.352 1.880 0.828 1.00 95.88 118 GLU A O 1
ATOM 955 N N . LEU A 1 119 ? -2.087 0.644 -0.907 1.00 96.25 119 LEU A N 1
ATOM 956 C CA . LEU A 1 119 ? -2.528 1.751 -1.744 1.00 96.25 119 LEU A CA 1
ATOM 957 C C . LEU A 1 119 ? -4.020 1.629 -2.017 1.00 96.25 119 LEU A C 1
ATOM 959 O O . LEU A 1 119 ? -4.543 0.519 -2.121 1.00 96.25 119 LEU A O 1
ATOM 963 N N . TYR A 1 120 ? -4.687 2.767 -2.180 1.00 93.94 120 TYR A N 1
ATOM 964 C CA . TYR A 1 120 ? -6.124 2.843 -2.412 1.00 93.94 120 TYR A CA 1
ATOM 965 C C . TYR A 1 120 ? -6.420 3.500 -3.756 1.00 93.94 120 TYR A C 1
ATOM 967 O O . TYR A 1 120 ? -6.153 4.685 -3.959 1.00 93.94 120 TYR A O 1
ATOM 975 N N . ILE A 1 121 ? -6.992 2.704 -4.658 1.00 92.50 121 ILE A N 1
ATOM 976 C CA . ILE A 1 121 ? -7.554 3.140 -5.937 1.00 92.50 121 ILE A CA 1
ATOM 977 C C . ILE A 1 121 ? -8.986 2.624 -5.997 1.00 92.50 121 ILE A C 1
ATOM 979 O O . ILE A 1 121 ? -9.199 1.411 -5.964 1.00 92.50 121 ILE A O 1
ATOM 983 N N . ASP A 1 122 ? -9.955 3.533 -6.075 1.00 89.31 122 ASP A N 1
ATOM 984 C CA . ASP A 1 122 ? -11.381 3.210 -5.962 1.00 89.31 122 ASP A CA 1
ATOM 985 C C . ASP A 1 122 ? -11.805 2.094 -6.919 1.00 89.31 122 ASP A C 1
ATOM 987 O O . ASP A 1 122 ? -12.535 1.192 -6.519 1.00 89.31 122 ASP A O 1
ATOM 991 N N . GLU A 1 123 ? -11.313 2.096 -8.158 1.00 90.12 123 GLU A N 1
ATOM 992 C CA . GLU A 1 123 ? -11.638 1.085 -9.163 1.00 90.12 123 GLU A CA 1
ATOM 993 C C . GLU A 1 123 ? -11.170 -0.326 -8.794 1.00 90.12 123 GLU A C 1
ATOM 995 O O . GLU A 1 123 ? -11.890 -1.277 -9.089 1.00 90.12 123 GLU A O 1
ATOM 1000 N N . ILE A 1 124 ? -10.012 -0.470 -8.139 1.00 90.88 124 ILE A N 1
ATOM 1001 C CA . ILE A 1 124 ? -9.499 -1.777 -7.693 1.00 90.88 124 ILE A CA 1
ATOM 1002 C C . ILE A 1 124 ? -10.292 -2.267 -6.485 1.00 90.88 124 ILE A C 1
ATOM 1004 O O . ILE A 1 124 ? -10.621 -3.444 -6.384 1.00 90.88 124 ILE A O 1
ATOM 1008 N N . TYR A 1 125 ? -10.632 -1.371 -5.562 1.00 89.25 125 TYR A N 1
ATOM 1009 C CA . TYR A 1 125 ? -11.372 -1.734 -4.351 1.00 89.25 125 TYR A CA 1
ATOM 1010 C C . TYR A 1 125 ? -12.879 -1.865 -4.584 1.00 89.25 125 TYR A C 1
ATOM 1012 O O . TYR A 1 125 ? -13.597 -2.401 -3.734 1.00 89.25 125 TYR A O 1
ATOM 1020 N N . LYS A 1 126 ? -13.375 -1.399 -5.733 1.00 85.06 126 LYS A N 1
ATOM 1021 C CA . LYS A 1 126 ? -14.791 -1.433 -6.077 1.00 85.06 126 LYS A CA 1
ATOM 1022 C C . LYS A 1 126 ? -15.319 -2.865 -6.018 1.00 85.06 126 LYS A C 1
ATOM 1024 O O . LYS A 1 126 ? -14.809 -3.760 -6.680 1.00 85.06 126 LYS A O 1
ATOM 1029 N N . ASN A 1 127 ? -16.398 -3.057 -5.261 1.00 79.31 127 ASN A N 1
ATOM 1030 C CA . ASN A 1 127 ? -17.084 -4.341 -5.076 1.00 79.31 127 ASN A CA 1
ATOM 1031 C C . ASN A 1 127 ? -16.245 -5.449 -4.411 1.00 79.31 127 ASN A C 1
ATOM 1033 O O . ASN A 1 127 ? -16.672 -6.603 -4.425 1.00 79.31 127 ASN A O 1
ATOM 1037 N N . LYS A 1 128 ? -15.085 -5.139 -3.817 1.00 82.50 128 LYS A N 1
ATOM 1038 C CA . LYS A 1 128 ? -14.346 -6.117 -3.013 1.00 82.50 128 LYS A CA 1
ATOM 1039 C C . LYS A 1 128 ? -14.906 -6.167 -1.598 1.00 82.50 128 LYS A C 1
ATOM 1041 O O . LYS A 1 128 ? -14.933 -5.161 -0.890 1.00 82.50 128 LYS A O 1
ATOM 1046 N N . GLU A 1 129 ? -15.308 -7.356 -1.169 1.00 80.31 129 GLU A N 1
ATOM 1047 C CA . GLU A 1 129 ? -15.584 -7.630 0.237 1.00 80.31 129 GLU A CA 1
ATOM 1048 C C . GLU A 1 129 ? -14.264 -7.917 0.948 1.00 80.31 129 GLU A C 1
ATOM 1050 O O . GLU A 1 129 ? -13.691 -8.997 0.822 1.00 80.31 129 GLU A O 1
ATOM 1055 N N . ILE A 1 130 ? -13.753 -6.920 1.670 1.00 81.25 130 ILE A N 1
ATOM 1056 C CA . ILE A 1 130 ? -12.494 -7.044 2.404 1.00 81.25 130 ILE A CA 1
ATOM 1057 C C . ILE A 1 130 ? -12.792 -7.061 3.895 1.00 81.25 130 ILE A C 1
ATOM 1059 O O . ILE A 1 130 ? -13.282 -6.084 4.473 1.00 81.25 130 ILE A O 1
ATOM 1063 N N . ASN A 1 131 ? -12.463 -8.184 4.526 1.00 75.56 131 ASN A N 1
ATOM 1064 C CA . ASN A 1 131 ? -12.637 -8.367 5.957 1.00 75.56 131 ASN A CA 1
ATOM 1065 C C . ASN A 1 131 ? -11.489 -7.704 6.711 1.00 75.56 131 ASN A C 1
ATOM 1067 O O . ASN A 1 131 ? -10.369 -8.208 6.766 1.00 75.56 131 ASN A O 1
ATOM 1071 N N . VAL A 1 132 ? -11.775 -6.563 7.331 1.00 78.81 132 VAL A N 1
ATOM 1072 C CA . VAL A 1 132 ? -10.783 -5.876 8.153 1.00 78.81 132 VAL A CA 1
ATOM 1073 C C . VAL A 1 132 ? -10.621 -6.617 9.482 1.00 78.81 132 VAL A C 1
ATOM 1075 O O . VAL A 1 132 ? -11.566 -6.728 10.265 1.00 78.81 132 VAL A O 1
ATOM 1078 N N . LYS A 1 133 ? -9.408 -7.094 9.777 1.00 80.69 133 LYS A N 1
ATOM 1079 C CA . LYS A 1 133 ? -9.094 -7.740 11.058 1.00 80.69 133 LYS A CA 1
ATOM 1080 C C . LYS A 1 133 ? -9.100 -6.705 12.184 1.00 80.69 133 LYS A C 1
ATOM 1082 O O . LYS A 1 133 ? -8.162 -5.927 12.344 1.00 80.69 133 LYS A O 1
ATOM 1087 N N . ILE A 1 134 ? -10.164 -6.710 12.983 1.00 85.62 134 ILE A N 1
ATOM 1088 C CA . ILE A 1 134 ? -10.298 -5.837 14.155 1.00 85.62 134 ILE A CA 1
ATOM 1089 C C . ILE A 1 134 ? -9.558 -6.472 15.346 1.00 85.62 134 ILE A C 1
ATOM 1091 O O . ILE A 1 134 ? -9.891 -7.599 15.725 1.00 85.62 134 ILE A O 1
ATOM 1095 N N . PRO A 1 135 ? -8.574 -5.786 15.959 1.00 86.62 135 PRO A N 1
ATOM 1096 C CA . PRO A 1 135 ? -7.919 -6.262 17.175 1.00 86.62 135 PRO A CA 1
ATOM 1097 C C . PRO A 1 135 ? -8.909 -6.458 18.333 1.00 86.62 135 PRO A C 1
ATOM 1099 O O . PRO A 1 135 ? -9.910 -5.750 18.432 1.00 86.62 135 PRO A O 1
ATOM 1102 N N . GLN A 1 136 ? -8.624 -7.402 19.233 1.00 89.00 136 GLN A N 1
ATOM 1103 C CA . GLN A 1 136 ? -9.552 -7.776 20.308 1.00 89.00 136 GLN A CA 1
ATOM 1104 C C . GLN A 1 136 ? -9.926 -6.599 21.226 1.00 89.00 136 GLN A C 1
ATOM 1106 O O . GLN A 1 136 ? -11.088 -6.433 21.578 1.00 89.00 136 GLN A O 1
ATOM 1111 N N . ASP A 1 137 ? -8.968 -5.732 21.544 1.00 89.00 137 ASP A N 1
ATOM 1112 C CA . ASP A 1 137 ? -9.191 -4.550 22.379 1.00 89.00 137 ASP A CA 1
ATOM 1113 C C . ASP A 1 137 ? -10.095 -3.495 21.718 1.00 89.00 137 ASP A C 1
ATOM 1115 O O . ASP A 1 137 ? -10.812 -2.775 22.413 1.00 89.00 137 ASP A O 1
ATOM 1119 N N . PHE A 1 138 ? -10.121 -3.425 20.383 1.00 89.25 138 PHE A N 1
ATOM 1120 C CA . PHE A 1 138 ? -11.117 -2.632 19.661 1.00 89.25 138 PHE A CA 1
ATOM 1121 C C . PHE A 1 138 ? -12.499 -3.270 19.711 1.00 89.25 138 PHE A C 1
ATOM 1123 O O . PHE A 1 138 ? -13.473 -2.552 19.913 1.00 89.25 138 PHE A O 1
ATOM 1130 N N . LYS A 1 139 ? -12.598 -4.596 19.550 1.00 91.31 139 LYS A N 1
ATOM 1131 C CA . LYS A 1 139 ? -13.886 -5.302 19.648 1.00 91.31 139 LYS A CA 1
ATOM 1132 C C . LYS A 1 139 ? -14.545 -5.039 21.002 1.00 91.31 139 LYS A C 1
ATOM 1134 O O . LYS A 1 139 ? -15.681 -4.584 21.043 1.00 91.31 139 LYS A O 1
ATOM 1139 N N . GLU A 1 140 ? -13.788 -5.181 22.089 1.00 92.94 140 GLU A N 1
ATOM 1140 C CA . GLU A 1 140 ? -14.258 -4.882 23.450 1.00 92.94 140 GLU A CA 1
ATOM 1141 C C . GLU A 1 140 ? -14.671 -3.414 23.649 1.00 92.94 140 GLU A C 1
ATOM 1143 O O . GLU A 1 140 ? -15.517 -3.108 24.492 1.00 92.94 140 GLU A O 1
ATOM 1148 N N . ALA A 1 141 ? -14.048 -2.478 22.926 1.00 92.44 141 ALA A N 1
ATOM 1149 C CA . ALA A 1 141 ? -14.433 -1.070 22.964 1.00 92.44 141 ALA A CA 1
ATOM 1150 C C . ALA A 1 141 ? -15.728 -0.815 22.180 1.00 92.44 141 ALA A C 1
ATOM 1152 O O . ALA A 1 141 ? -16.589 -0.084 22.663 1.00 92.44 141 ALA A O 1
ATOM 1153 N N . PHE A 1 142 ? -15.885 -1.439 21.012 1.00 93.75 142 PHE A N 1
ATOM 1154 C CA . PHE A 1 142 ? -17.101 -1.368 20.199 1.00 93.75 142 PHE A CA 1
ATOM 1155 C C . PHE A 1 142 ? -18.311 -1.998 20.896 1.00 93.75 142 PHE A C 1
ATOM 1157 O O . PHE A 1 142 ? -19.402 -1.444 20.822 1.00 93.75 142 PHE A O 1
ATOM 1164 N N . GLU A 1 143 ? -18.124 -3.089 21.642 1.00 93.62 143 GLU A N 1
ATOM 1165 C CA . GLU A 1 143 ? -19.176 -3.702 22.472 1.00 93.62 143 GLU A CA 1
ATOM 1166 C C . GLU A 1 143 ? -19.731 -2.746 23.540 1.00 93.62 143 GLU A C 1
ATOM 1168 O O . GLU A 1 143 ? -20.886 -2.860 23.943 1.00 93.62 143 GLU A O 1
ATOM 1173 N N . LYS A 1 144 ? -18.920 -1.786 24.000 1.00 94.19 144 LYS A N 1
ATOM 1174 C CA . LYS A 1 144 ? -19.302 -0.799 25.025 1.00 94.19 144 LYS A CA 1
ATOM 1175 C C . LYS A 1 144 ? -19.897 0.484 24.442 1.00 94.19 144 LYS A C 1
ATOM 1177 O O . LYS A 1 144 ? -20.399 1.307 25.204 1.00 94.19 144 LYS A O 1
ATOM 1182 N N . ASP A 1 145 ? -19.813 0.681 23.128 1.00 94.19 145 ASP A N 1
ATOM 1183 C CA . ASP A 1 145 ? -20.260 1.891 22.435 1.00 94.19 145 ASP A CA 1
ATOM 1184 C C . ASP A 1 145 ? -20.831 1.524 21.058 1.00 94.19 145 ASP A C 1
ATOM 1186 O O . ASP A 1 145 ? -20.167 1.614 20.021 1.00 94.19 145 ASP A O 1
ATOM 1190 N N . GLU A 1 146 ? -22.092 1.088 21.069 1.00 92.75 146 GLU A N 1
ATOM 1191 C CA . GLU A 1 146 ? -22.810 0.623 19.880 1.00 92.75 146 GLU A CA 1
ATOM 1192 C C . GLU A 1 146 ? -22.908 1.704 18.791 1.00 92.75 146 GLU A C 1
ATOM 1194 O O . GLU A 1 146 ? -22.811 1.404 17.602 1.00 92.75 146 GLU A O 1
ATOM 1199 N N . VAL A 1 147 ? -23.031 2.978 19.182 1.00 94.19 147 VAL A N 1
ATOM 1200 C CA . VAL A 1 147 ? -23.078 4.106 18.240 1.00 94.19 147 VAL A CA 1
ATOM 1201 C C . VAL A 1 147 ? -21.764 4.207 17.473 1.00 94.19 147 VAL A C 1
ATOM 1203 O O . VAL A 1 147 ? -21.771 4.257 16.243 1.00 94.19 147 VAL A O 1
ATOM 1206 N N . ALA A 1 148 ? -20.631 4.194 18.178 1.00 93.69 148 ALA A N 1
ATOM 1207 C CA . ALA A 1 148 ? -19.323 4.214 17.533 1.00 93.69 148 ALA A CA 1
ATOM 1208 C C . ALA A 1 148 ? -19.080 2.956 16.683 1.00 93.69 148 ALA A C 1
ATOM 1210 O O . ALA A 1 148 ? -18.498 3.069 15.605 1.00 93.69 148 ALA A O 1
ATOM 1211 N N . ASN A 1 149 ? -19.557 1.782 17.112 1.00 93.19 149 ASN A N 1
ATOM 1212 C CA . ASN A 1 149 ? -19.488 0.566 16.298 1.00 93.19 149 ASN A CA 1
ATOM 1213 C C . ASN A 1 149 ? -20.256 0.727 14.982 1.00 93.19 149 ASN A C 1
ATOM 1215 O O . ASN A 1 149 ? -19.683 0.518 13.919 1.00 93.19 149 ASN A O 1
ATOM 1219 N N . ASN A 1 150 ? -21.512 1.174 15.028 1.00 93.00 150 ASN A N 1
ATOM 1220 C CA . ASN A 1 150 ? -22.326 1.373 13.826 1.00 93.00 150 ASN A CA 1
ATOM 1221 C C . ASN A 1 150 ? -21.695 2.390 12.864 1.00 93.00 150 ASN A C 1
ATOM 1223 O O . ASN A 1 150 ? -21.651 2.154 11.657 1.00 93.00 150 ASN A O 1
ATOM 1227 N N . LEU A 1 151 ? -21.148 3.492 13.385 1.00 94.38 151 LEU A N 1
ATOM 1228 C CA . LEU A 1 151 ? -20.422 4.474 12.572 1.00 94.38 151 LEU A CA 1
ATOM 1229 C C . LEU A 1 151 ? -19.174 3.859 11.933 1.00 94.38 151 LEU A C 1
ATOM 1231 O O . LEU A 1 151 ? -18.963 4.022 10.735 1.00 94.38 151 LEU A O 1
ATOM 1235 N N . PHE A 1 152 ? -18.394 3.092 12.697 1.00 92.69 152 PHE A N 1
ATOM 1236 C CA . PHE A 1 152 ? -17.237 2.373 12.172 1.00 92.69 152 PHE A CA 1
ATOM 1237 C C . PHE A 1 152 ? -17.625 1.367 11.081 1.00 92.69 152 PHE A C 1
ATOM 1239 O O . PHE A 1 152 ? -16.955 1.303 10.054 1.00 92.69 152 PHE A O 1
ATOM 1246 N N . GLN A 1 153 ? -18.709 0.602 11.255 1.00 90.50 153 GLN A N 1
ATOM 1247 C CA . GLN A 1 153 ? -19.163 -0.368 10.251 1.00 90.50 153 GLN A CA 1
ATOM 1248 C C . GLN A 1 153 ? -19.580 0.293 8.930 1.00 90.50 153 GLN A C 1
ATOM 1250 O O . GLN A 1 153 ? -19.423 -0.332 7.881 1.00 90.50 153 GLN A O 1
ATOM 1255 N N . ASN A 1 154 ? -20.030 1.548 8.965 1.00 90.75 154 ASN A N 1
ATOM 1256 C CA . ASN A 1 154 ? -20.416 2.312 7.777 1.00 90.75 154 ASN A CA 1
ATOM 1257 C C . ASN A 1 154 ? -19.245 3.007 7.063 1.00 90.75 154 ASN A C 1
ATOM 1259 O O . ASN A 1 154 ? -19.439 3.542 5.974 1.00 90.75 154 ASN A O 1
ATOM 1263 N N . LEU A 1 155 ? -18.041 3.002 7.643 1.00 89.88 155 LEU A N 1
ATOM 1264 C CA . LEU A 1 155 ? -16.850 3.530 6.980 1.00 89.88 155 LEU A CA 1
ATOM 1265 C C . LEU A 1 155 ? -16.479 2.699 5.746 1.00 89.88 155 LEU A C 1
ATOM 1267 O O . LEU A 1 155 ? -16.652 1.473 5.717 1.00 89.88 155 LEU A O 1
ATOM 1271 N N . SER A 1 156 ? -15.879 3.359 4.758 1.00 87.44 156 SER A N 1
ATOM 1272 C CA . SER A 1 156 ? -15.232 2.668 3.645 1.00 87.44 156 SER A CA 1
ATOM 1273 C C . SER A 1 156 ? -14.063 1.807 4.140 1.00 87.44 156 SER A C 1
ATOM 1275 O O . SER A 1 156 ? -13.510 2.016 5.225 1.00 87.44 156 SER A O 1
ATOM 1277 N N . TYR A 1 157 ? -13.653 0.822 3.340 1.00 87.81 157 TYR A N 1
ATOM 1278 C CA . TYR A 1 157 ? -12.510 -0.025 3.684 1.00 87.81 157 TYR A CA 1
ATOM 1279 C C . TYR A 1 157 ? -11.218 0.776 3.982 1.00 87.81 157 TYR A C 1
ATOM 1281 O O . TYR A 1 157 ? -10.630 0.541 5.045 1.00 87.81 157 TYR A O 1
ATOM 1289 N N . PRO A 1 158 ? -10.794 1.755 3.149 1.00 86.94 158 PRO A N 1
ATOM 1290 C CA . PRO A 1 158 ? -9.609 2.566 3.438 1.00 86.94 158 PRO A CA 1
ATOM 1291 C C . PRO A 1 158 ? -9.693 3.288 4.787 1.00 86.94 158 PRO A C 1
ATOM 1293 O O . PRO A 1 158 ? -8.731 3.311 5.558 1.00 86.94 158 PRO A O 1
ATOM 1296 N N . GLU A 1 159 ? -10.864 3.836 5.115 1.00 88.31 159 GLU A N 1
ATOM 1297 C CA . GLU A 1 159 ? -11.104 4.517 6.387 1.00 88.31 159 GLU A CA 1
ATOM 1298 C C . GLU A 1 159 ? -11.031 3.548 7.571 1.00 88.31 159 GLU A C 1
ATOM 1300 O O . GLU A 1 159 ? -10.356 3.851 8.557 1.00 88.31 159 GLU A O 1
ATOM 1305 N N . LYS A 1 160 ? -11.641 2.358 7.466 1.00 89.38 160 LYS A N 1
ATOM 1306 C CA . LYS A 1 160 ? -11.546 1.305 8.493 1.00 89.38 160 LYS A CA 1
ATOM 1307 C C . LYS A 1 160 ? -10.100 0.870 8.720 1.00 89.38 160 LYS A C 1
ATOM 1309 O O . LYS A 1 160 ? -9.655 0.791 9.868 1.00 89.38 160 LYS A O 1
ATOM 1314 N N . SER A 1 161 ? -9.356 0.621 7.642 1.00 88.19 161 SER A N 1
ATOM 1315 C CA . SER A 1 161 ? -7.961 0.172 7.710 1.00 88.19 161 SER A CA 1
ATOM 1316 C C . SER A 1 161 ? -7.077 1.227 8.390 1.00 88.19 161 SER A C 1
ATOM 1318 O O . SER A 1 161 ? -6.370 0.935 9.361 1.00 88.19 161 SER A O 1
ATOM 1320 N N . LYS A 1 162 ? -7.215 2.502 8.001 1.00 87.81 162 LYS A N 1
ATOM 1321 C CA . LYS A 1 162 ? -6.542 3.644 8.649 1.00 87.81 162 LYS A CA 1
ATOM 1322 C C . LYS A 1 162 ? -6.930 3.843 10.102 1.00 87.81 162 LYS A C 1
ATOM 1324 O O . LYS A 1 162 ? -6.078 4.178 10.936 1.00 87.81 162 LYS A O 1
ATOM 1329 N N . PHE A 1 163 ? -8.206 3.656 10.414 1.00 89.12 163 PHE A N 1
ATOM 1330 C CA . PHE A 1 163 ? -8.721 3.798 11.764 1.00 89.12 163 PHE A CA 1
ATOM 1331 C C . PHE A 1 163 ? -8.045 2.807 12.716 1.00 89.12 163 PHE A C 1
ATOM 1333 O O . PHE A 1 163 ? -7.511 3.223 13.748 1.00 89.12 163 PHE A O 1
ATOM 1340 N N . ILE A 1 164 ? -7.992 1.529 12.332 1.00 87.25 164 ILE A N 1
ATOM 1341 C CA . ILE A 1 164 ? -7.356 0.462 13.116 1.00 87.25 164 ILE A CA 1
ATOM 1342 C C . ILE A 1 164 ? -5.840 0.651 13.175 1.00 87.25 164 ILE A C 1
ATOM 1344 O O . ILE A 1 164 ? -5.248 0.576 14.259 1.00 87.25 164 ILE A O 1
ATOM 1348 N N . TYR A 1 165 ? -5.200 0.934 12.035 1.00 82.19 165 TYR A N 1
ATOM 1349 C CA . TYR A 1 165 ? -3.744 1.065 11.971 1.00 82.19 165 TYR A CA 1
ATOM 1350 C C . TYR A 1 165 ? -3.202 2.202 12.841 1.00 82.19 165 TYR A C 1
ATOM 1352 O O . TYR A 1 165 ? -2.148 2.071 13.472 1.00 82.19 165 TYR A O 1
ATOM 1360 N N . GLY A 1 166 ? -3.956 3.298 12.962 1.00 78.00 166 GLY A N 1
ATOM 1361 C CA . GLY A 1 166 ? -3.595 4.426 13.823 1.00 78.00 166 GLY A CA 1
ATOM 1362 C C . GLY A 1 166 ? -3.376 4.062 15.297 1.00 78.00 166 GLY A C 1
ATOM 1363 O O . GLY A 1 166 ? -2.901 4.904 16.055 1.00 78.00 166 GLY A O 1
ATOM 1364 N N . ILE A 1 167 ? -3.702 2.832 15.706 1.00 76.19 167 ILE A N 1
ATOM 1365 C CA . ILE A 1 167 ? -3.542 2.337 17.073 1.00 76.19 167 ILE A CA 1
ATOM 1366 C C . ILE A 1 167 ? -2.797 0.999 17.112 1.00 76.19 167 ILE A C 1
ATOM 1368 O O . ILE A 1 167 ? -2.041 0.757 18.057 1.00 76.19 167 ILE A O 1
ATOM 1372 N N . SER A 1 168 ? -2.989 0.127 16.115 1.00 73.50 168 SER A N 1
ATOM 1373 C CA . SER A 1 168 ? -2.477 -1.248 16.153 1.00 73.50 168 SER A CA 1
ATOM 1374 C C . SER A 1 168 ? -0.953 -1.330 16.290 1.00 73.50 168 SER A C 1
ATOM 1376 O O . SER A 1 168 ? -0.471 -2.261 16.931 1.00 73.50 168 SER A O 1
ATOM 1378 N N . HIS A 1 169 ? -0.218 -0.324 15.806 1.00 72.69 169 HIS A N 1
ATOM 1379 C CA . HIS A 1 169 ? 1.241 -0.235 15.918 1.00 72.69 169 HIS A CA 1
ATOM 1380 C C . HIS A 1 169 ? 1.757 0.037 17.348 1.00 72.69 169 HIS A C 1
ATOM 1382 O O . HIS A 1 169 ? 2.927 -0.216 17.644 1.00 72.69 169 HIS A O 1
ATOM 1388 N N . PHE A 1 170 ? 0.923 0.530 18.273 1.00 80.88 170 PHE A N 1
ATOM 1389 C CA . PHE A 1 170 ? 1.342 0.728 19.663 1.00 80.88 170 PHE A CA 1
ATOM 1390 C C . PHE A 1 170 ? 1.365 -0.604 20.420 1.00 80.88 170 PHE A C 1
ATOM 1392 O O . PHE A 1 170 ? 0.352 -1.296 20.496 1.00 80.88 170 PHE A O 1
ATOM 1399 N N . LYS A 1 171 ? 2.496 -0.922 21.064 1.00 81.31 171 LYS A N 1
ATOM 1400 C CA . LYS A 1 171 ? 2.655 -2.138 21.889 1.00 81.31 171 LYS A CA 1
ATOM 1401 C C . LYS A 1 171 ? 2.236 -1.953 23.356 1.00 81.31 171 LYS A C 1
ATOM 1403 O O . LYS A 1 171 ? 1.878 -2.917 24.018 1.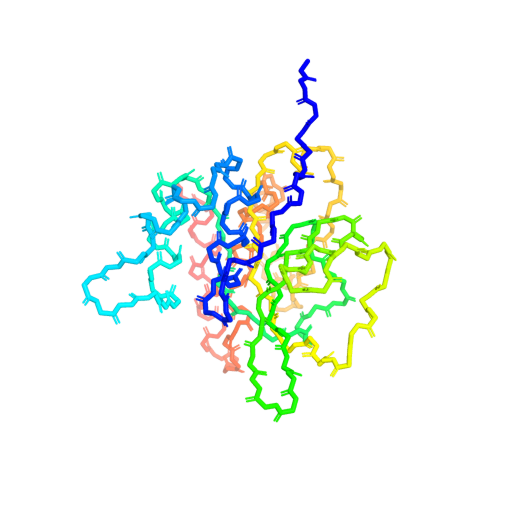00 81.31 171 LYS A O 1
ATOM 1408 N N . ASN A 1 172 ? 2.268 -0.724 23.884 1.00 89.00 172 ASN A N 1
ATOM 1409 C CA . ASN A 1 172 ? 1.937 -0.454 25.289 1.00 89.00 172 ASN A CA 1
ATOM 1410 C C . ASN A 1 172 ? 0.408 -0.459 25.523 1.00 89.00 172 ASN A C 1
ATOM 1412 O O . ASN A 1 172 ? -0.274 0.401 24.957 1.00 89.00 172 ASN A O 1
ATOM 1416 N N . PRO A 1 173 ? -0.139 -1.322 26.405 1.00 88.31 173 PRO A N 1
ATOM 1417 C CA . PRO A 1 173 ? -1.588 -1.440 26.606 1.00 88.31 173 PRO A CA 1
ATOM 1418 C C . PRO A 1 173 ? -2.286 -0.152 27.064 1.00 88.31 173 PRO A C 1
ATOM 1420 O O . PRO A 1 173 ? -3.390 0.149 26.612 1.00 88.31 173 PRO A O 1
ATOM 1423 N N . LYS A 1 174 ? -1.647 0.654 27.925 1.00 88.62 174 LYS A N 1
ATOM 1424 C CA . LYS A 1 174 ? -2.231 1.920 28.406 1.00 88.62 174 LYS A CA 1
ATOM 1425 C C . LYS A 1 174 ? -2.330 2.941 27.275 1.00 88.62 174 LYS A C 1
ATOM 1427 O O . LYS A 1 174 ? -3.358 3.599 27.125 1.00 88.62 174 LYS A O 1
ATOM 1432 N N . THR A 1 175 ? -1.277 3.049 26.465 1.00 88.69 175 THR A N 1
ATOM 1433 C CA . THR A 1 175 ? -1.258 3.926 25.287 1.00 88.69 175 THR A CA 1
ATOM 1434 C C . THR A 1 175 ? -2.301 3.493 24.266 1.00 88.69 175 THR A C 1
ATOM 1436 O O . THR A 1 175 ? -3.024 4.345 23.751 1.00 88.69 175 THR A O 1
ATOM 1439 N N . ARG A 1 176 ? -2.422 2.186 24.002 1.00 89.88 176 ARG A N 1
ATOM 1440 C CA . ARG A 1 176 ? -3.455 1.641 23.111 1.00 89.88 176 ARG A CA 1
ATOM 1441 C C . ARG A 1 176 ? -4.848 2.042 23.578 1.00 89.88 176 ARG A C 1
ATOM 1443 O O . ARG A 1 176 ? -5.547 2.717 22.834 1.00 89.88 176 ARG A O 1
ATOM 1450 N N . ARG A 1 177 ? -5.199 1.743 24.834 1.00 89.75 177 ARG A N 1
ATOM 1451 C CA . ARG A 1 177 ? -6.515 2.067 25.405 1.00 89.75 177 ARG A CA 1
ATOM 1452 C C . ARG A 1 177 ? -6.862 3.552 25.281 1.00 89.75 177 ARG A C 1
ATOM 1454 O O . ARG A 1 177 ? -7.929 3.880 24.777 1.00 89.75 177 ARG A O 1
ATOM 1461 N N . LYS A 1 178 ? -5.943 4.447 25.663 1.00 90.25 178 LYS A N 1
ATOM 1462 C CA . LYS A 1 178 ? -6.152 5.901 25.548 1.00 90.25 178 LYS A CA 1
ATOM 1463 C C . LYS A 1 178 ? -6.415 6.334 24.102 1.00 90.25 178 LYS A C 1
ATOM 14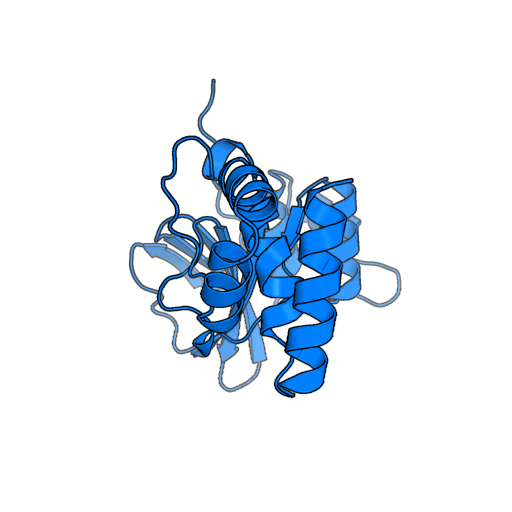65 O O . LYS A 1 178 ? -7.251 7.200 23.857 1.00 90.25 178 LYS A O 1
ATOM 1470 N N . ASN A 1 179 ? -5.685 5.765 23.143 1.00 90.12 179 ASN A N 1
ATOM 1471 C CA . ASN A 1 179 ? -5.895 6.082 21.734 1.00 90.12 179 ASN A CA 1
ATOM 1472 C C . ASN A 1 179 ? -7.215 5.505 21.208 1.00 90.12 179 ASN A C 1
ATOM 1474 O O . ASN A 1 179 ? -7.892 6.210 20.465 1.00 90.12 179 ASN A O 1
ATOM 1478 N N . ILE A 1 180 ? -7.610 4.293 21.622 1.00 91.69 180 ILE A N 1
ATOM 1479 C CA . ILE A 1 180 ? -8.922 3.707 21.294 1.00 91.69 180 ILE A CA 1
ATOM 1480 C C . ILE A 1 180 ? -10.030 4.638 21.781 1.00 91.69 180 ILE A C 1
ATOM 1482 O O . ILE A 1 180 ? -10.833 5.089 20.976 1.00 91.69 180 ILE A O 1
ATOM 1486 N N . GLU A 1 181 ? -10.024 5.024 23.058 1.00 90.88 181 GLU A N 1
ATOM 1487 C CA . GLU A 1 181 ? -11.026 5.936 23.635 1.00 90.88 181 GLU A CA 1
ATOM 1488 C C . GLU A 1 181 ? -11.111 7.269 22.863 1.00 90.88 181 GLU A C 1
ATOM 1490 O O . GLU A 1 181 ? -12.202 7.754 22.541 1.00 90.88 181 GLU A O 1
ATOM 1495 N N . LYS A 1 182 ? -9.956 7.839 22.491 1.00 90.81 182 LYS A N 1
ATOM 1496 C CA . LYS A 1 182 ? -9.888 9.046 21.656 1.00 90.81 182 LYS A CA 1
ATOM 1497 C C . LYS A 1 182 ? -10.535 8.825 20.285 1.00 90.81 182 LYS A C 1
ATOM 1499 O O . LYS A 1 182 ? -11.353 9.637 19.865 1.00 90.81 182 LYS A O 1
ATOM 1504 N N . ARG A 1 183 ? -10.193 7.735 19.601 1.00 89.25 183 ARG A N 1
ATOM 1505 C CA . ARG A 1 183 ? -10.681 7.416 18.252 1.00 89.25 183 ARG A CA 1
ATOM 1506 C C . ARG A 1 183 ? -12.172 7.093 18.223 1.00 89.25 183 ARG A C 1
ATOM 1508 O O . ARG A 1 183 ? -12.873 7.571 17.341 1.00 89.25 183 ARG A O 1
ATOM 1515 N N . MET A 1 184 ? -12.670 6.381 19.229 1.00 91.56 184 MET A N 1
ATOM 1516 C CA . MET A 1 184 ? -14.104 6.146 19.432 1.00 91.56 184 MET A CA 1
ATOM 1517 C C . MET A 1 184 ? -14.871 7.462 19.591 1.00 91.56 184 MET A C 1
ATOM 1519 O O . MET A 1 184 ? -15.972 7.619 19.073 1.00 91.56 184 MET A O 1
ATOM 1523 N N . THR A 1 185 ? -14.271 8.443 20.270 1.00 90.69 185 THR A N 1
ATOM 1524 C CA . THR A 1 185 ? -14.842 9.791 20.379 1.00 90.69 185 THR A CA 1
ATOM 1525 C C . THR A 1 185 ? -14.792 10.543 19.048 1.00 90.69 185 THR A C 1
ATOM 1527 O O . THR A 1 185 ? -15.736 11.256 18.730 1.00 90.69 185 THR A O 1
ATOM 1530 N N . GLU A 1 186 ? -13.714 10.399 18.271 1.00 89.56 186 GLU A N 1
ATOM 1531 C CA . GLU A 1 186 ? -13.568 11.016 16.943 1.00 89.56 186 GLU A CA 1
ATOM 1532 C C . GLU A 1 186 ? -14.576 10.474 15.923 1.00 89.56 186 GLU A C 1
ATOM 1534 O O . GLU A 1 186 ? -15.072 11.266 15.136 1.00 89.56 186 GLU A O 1
ATOM 1539 N N . LEU A 1 187 ? -14.946 9.187 15.979 1.00 90.50 187 LEU A N 1
ATOM 1540 C CA . LEU A 1 187 ? -15.984 8.610 15.105 1.00 90.50 187 LEU A CA 1
ATOM 1541 C C . LEU A 1 187 ? -17.341 9.306 15.230 1.00 90.50 187 LEU A C 1
ATOM 1543 O O . LEU A 1 187 ? -18.113 9.303 14.282 1.00 90.50 187 LEU A O 1
ATOM 1547 N N . LYS A 1 188 ? -17.646 9.850 16.411 1.00 89.12 188 LYS A N 1
ATOM 1548 C CA . LYS A 1 188 ? -18.954 10.427 16.749 1.00 89.12 188 LYS A CA 1
ATOM 1549 C C . LYS A 1 188 ? -19.040 11.938 16.500 1.00 89.12 188 LYS A C 1
ATOM 1551 O O . LYS A 1 188 ? -20.050 12.536 16.866 1.00 89.12 188 LYS A O 1
ATOM 1556 N N . LYS A 1 189 ? -17.977 12.559 15.981 1.00 83.75 189 LYS A N 1
ATOM 1557 C CA . LYS A 1 189 ? -17.919 13.994 15.667 1.00 83.75 189 LYS A CA 1
ATOM 1558 C C . LYS A 1 189 ? -18.212 14.232 14.198 1.00 83.75 189 LYS A C 1
ATOM 1560 O O . LYS A 1 189 ? -18.884 15.249 13.931 1.00 83.75 189 LYS A O 1
#

Sequence (189 aa):
MNEFKINYVPQPDFSSCDEACLAMIAQITIEEAMAAMRGKKGSGTSDFYKALKRYKIDYLSWRDIDTIDELPPLCVLLVKFPTYTHSVLYCDGTFYDPEYGVFESKYEPNGEITHFMELYIDEIYKNKEINVKIPQDFKEAFEKDEVANNLFQNLSYPEKSKFIYGISHFKNPKTRRKNIEKRMTELKK

pLDDT: mean 90.39, std 8.93, range [41.81, 98.5]

Foldseek 3Di:
DDQLDFDFAAAPDPQQQLLRLLCRVLVHHSVVSCVQAQDPPGGDPVSSVSSCVVSVKDKADKDFPVVDPDDDQWKWWWWADPPDIGTWIDHRQWIRGNHPGIDGNDDDDPTDGTIIMGIDDCSSCPPDDDDDDADPLLVVVCVVPVPLVVLLVPDDPVVNNVLRVVQVPDPDPVSSNVSSVVSSVVSVD

Organism: NCBI:txid2931978